Protein AF-A0A4Y4K0Q6-F1 (afdb_monomer_lite)

pLDDT: mean 86.36, std 16.07, range [30.61, 98.75]

Sequence (323 aa):
MGAGSGGLFIADTTQQAVTRFKDYYEARVRQTHKPHLEGRPGYNTPFHTIEDAVADGPHLIGSPQQITDKILGFHAAYRHDLQSITVDTSGLSLPEQIDQLRRFAEEIAPVVRREAPCGRRPNPSRRPNPPATERSPPMATVLSVSGSPSATSRTAKLLRHLDHRLAAQGHDVIPLDVRTLPADALLGADFRHPAIGDAAALFERADGVVIGTPIYKAAYSGLLKSLLDLLPQYALTGKTVLPLATGGSTAHVLAIDYALRPVLNSMGAAHIVPGWFTLDRDINVGDDGTLTVAPGSAEALAQVTDQFSVALGGRATVLAATA

Radius of gyration: 23.21 Å; chains: 1; bounding box: 60×65×56 Å

Secondary structure (DSSP, 8-state):
-EEE-S-EEE-SSHHHHHHHHHHHHHHHHHHH--GGGTT-TTTS-S--SHHHHHHTSS-EEE-HHHHHHHHHHHHHHH--SEEE-----SSS-HHHHHHHHHHIIIIIHHHHHHHS--SSPPPTT-PPPPP----PPPP-EEEEEE----TT-HHHHHHHHHHHHHHHTT-EEEEEEGGGS-HHHHHTT-TT-HHHHHHHHHHHH-SEEEEEEE-BTTBS-HHHHHHHHHS-TTTTBT-EEEEEEEES-GGGTTHIIIIIHHHHHHTTBSEEPPPEEEEGGGEEE-TTS-EEE-HHHHHHHHHHHHHHHHHHHTTTT------

Structure (mmCIF, N/CA/C/O backbone):
data_AF-A0A4Y4K0Q6-F1
#
_entry.id   AF-A0A4Y4K0Q6-F1
#
loop_
_atom_site.group_PDB
_atom_site.id
_atom_site.type_symbol
_atom_site.label_atom_id
_atom_site.label_alt_id
_atom_site.label_comp_id
_atom_site.label_asym_id
_atom_site.label_entity_id
_atom_site.label_seq_id
_atom_site.pdbx_PDB_ins_code
_atom_site.Cartn_x
_atom_site.Cartn_y
_atom_site.Cartn_z
_atom_site.occupancy
_atom_site.B_iso_or_equiv
_atom_site.auth_seq_id
_atom_site.auth_comp_id
_atom_site.auth_asym_id
_atom_site.auth_atom_id
_atom_site.pdbx_PDB_model_num
ATOM 1 N N . MET A 1 1 ? -19.694 -6.325 -0.827 1.00 56.50 1 MET A N 1
ATOM 2 C CA . MET A 1 1 ? -19.744 -4.853 -0.632 1.00 56.50 1 MET A CA 1
ATOM 3 C C . MET A 1 1 ? -19.353 -4.535 0.802 1.00 56.50 1 MET A C 1
ATOM 5 O O . MET A 1 1 ? -19.648 -5.354 1.667 1.00 56.50 1 MET A O 1
ATOM 9 N N . GLY A 1 2 ? -18.652 -3.424 1.045 1.00 72.06 2 GLY A N 1
ATOM 10 C CA . GLY A 1 2 ? -18.251 -2.994 2.389 1.00 72.06 2 GLY A CA 1
ATOM 11 C C . GLY A 1 2 ? -18.965 -1.710 2.809 1.00 72.06 2 GLY A C 1
ATOM 12 O O . GLY A 1 2 ? -19.235 -0.870 1.955 1.00 72.06 2 GLY A O 1
ATOM 13 N N . ALA A 1 3 ? -19.259 -1.568 4.097 1.00 79.94 3 ALA A N 1
ATOM 14 C CA . ALA A 1 3 ? -19.794 -0.359 4.717 1.00 79.94 3 ALA A CA 1
ATOM 15 C C . ALA A 1 3 ? -18.825 0.137 5.801 1.00 79.94 3 ALA A C 1
ATOM 17 O O . ALA A 1 3 ? -18.080 -0.654 6.377 1.00 79.94 3 ALA A O 1
ATOM 18 N N . GLY A 1 4 ? -18.800 1.445 6.057 1.00 78.56 4 GLY A N 1
ATOM 19 C CA . GLY A 1 4 ? -17.943 2.043 7.082 1.00 78.56 4 GLY A CA 1
ATOM 20 C C . GLY A 1 4 ? -18.739 2.837 8.103 1.00 78.56 4 GLY A C 1
ATOM 21 O O . GLY A 1 4 ? -19.819 3.334 7.788 1.00 78.56 4 GLY A O 1
ATOM 22 N N . SER A 1 5 ? -18.227 2.928 9.332 1.00 84.44 5 SER A N 1
ATOM 23 C CA . SER A 1 5 ? -18.814 3.782 10.364 1.00 84.44 5 SER A CA 1
ATOM 24 C C . SER A 1 5 ? -18.231 5.196 10.322 1.00 84.44 5 SER A C 1
ATOM 26 O O . SER A 1 5 ? -17.061 5.396 10.005 1.00 84.44 5 SER A O 1
ATOM 28 N N . GLY A 1 6 ? -19.047 6.192 10.673 1.00 79.88 6 GLY A N 1
ATOM 29 C CA . GLY A 1 6 ? -18.610 7.592 10.800 1.00 79.88 6 GLY A CA 1
ATOM 30 C C . GLY A 1 6 ? -17.825 7.901 12.086 1.00 79.88 6 GLY A C 1
ATOM 31 O O . GLY A 1 6 ? -17.317 9.017 12.240 1.00 79.88 6 GLY A O 1
ATOM 32 N N . GLY A 1 7 ? -17.761 6.923 12.995 1.00 88.94 7 GLY A N 1
ATOM 33 C CA . GLY A 1 7 ? -17.231 7.015 14.355 1.00 88.94 7 GLY A CA 1
ATOM 34 C C . GLY A 1 7 ? -17.813 5.915 15.253 1.00 88.94 7 GLY A C 1
ATOM 35 O O . GLY A 1 7 ? -18.783 5.253 14.859 1.00 88.94 7 GLY A O 1
ATOM 36 N N . LEU A 1 8 ? -17.232 5.723 16.439 1.00 92.94 8 LEU A N 1
ATOM 37 C CA . LEU A 1 8 ? -17.669 4.746 17.443 1.00 92.94 8 LEU A CA 1
ATOM 38 C C . LEU A 1 8 ? -17.601 5.375 18.835 1.00 92.94 8 LEU A C 1
ATOM 40 O O . LEU A 1 8 ? -16.531 5.809 19.264 1.00 92.94 8 LEU A O 1
ATOM 44 N N . PHE A 1 9 ? -18.732 5.354 19.539 1.00 93.62 9 PHE A N 1
ATOM 45 C CA . PHE A 1 9 ? -18.820 5.745 20.940 1.00 93.62 9 PHE A CA 1
ATOM 46 C C . PHE A 1 9 ? -19.883 4.922 21.686 1.00 93.62 9 PHE A C 1
ATOM 48 O O . PHE A 1 9 ? -21.087 5.076 21.486 1.00 93.62 9 PHE A O 1
ATOM 55 N N . ILE A 1 10 ? -19.422 4.052 22.573 1.00 95.00 10 ILE A N 1
ATOM 56 C CA . ILE A 1 10 ? -20.188 3.093 23.358 1.00 95.00 10 ILE A CA 1
ATOM 57 C C . ILE A 1 10 ? -20.240 3.586 24.803 1.00 95.00 10 ILE A C 1
ATOM 59 O O . ILE A 1 10 ? -19.206 3.820 25.437 1.00 95.00 10 ILE A O 1
ATOM 63 N N . ALA A 1 11 ? -21.457 3.696 25.325 1.00 94.50 11 ALA A N 1
ATOM 64 C CA . ALA A 1 11 ? -21.735 3.866 26.747 1.00 94.50 11 ALA A CA 1
ATOM 65 C C . ALA A 1 11 ? -22.762 2.819 27.194 1.00 94.50 11 ALA A C 1
ATOM 67 O O . ALA A 1 11 ? -23.339 2.120 26.368 1.00 94.50 11 ALA A O 1
ATOM 68 N N . ASP A 1 12 ? -23.028 2.714 28.494 1.00 93.50 12 ASP A N 1
ATOM 69 C CA . ASP A 1 12 ? -23.945 1.683 29.009 1.00 93.50 12 ASP A CA 1
ATOM 70 C C . ASP A 1 12 ? -25.392 1.937 28.568 1.00 93.50 12 ASP A C 1
ATOM 72 O O . ASP A 1 12 ? -26.181 1.012 28.387 1.00 93.50 12 ASP A O 1
ATOM 76 N N . THR A 1 13 ? -25.729 3.203 28.317 1.00 95.75 13 THR A N 1
ATOM 77 C CA . THR A 1 13 ? -27.014 3.615 27.749 1.00 95.75 13 THR A CA 1
ATOM 78 C C . THR A 1 13 ? -26.815 4.597 26.598 1.00 95.75 13 THR A C 1
ATOM 80 O O . THR A 1 13 ? -25.876 5.397 26.597 1.00 95.75 13 THR A O 1
ATOM 83 N N . THR A 1 14 ? -27.745 4.603 25.639 1.00 93.25 14 THR A N 1
ATOM 84 C CA . THR A 1 14 ? -27.732 5.570 24.529 1.00 93.25 14 THR A CA 1
ATOM 85 C C . THR A 1 14 ? -27.784 7.010 25.040 1.00 93.25 14 THR A C 1
ATOM 87 O O . THR A 1 14 ? -27.065 7.862 24.528 1.00 93.25 14 THR A O 1
ATOM 90 N N . GLN A 1 15 ? -28.545 7.277 26.106 1.00 94.25 15 GLN A N 1
ATOM 91 C CA . GLN A 1 15 ? -28.626 8.614 26.695 1.00 94.25 15 GLN A CA 1
ATOM 92 C C . GLN A 1 15 ? -27.274 9.093 27.240 1.00 94.25 15 GLN A C 1
ATOM 94 O O . GLN A 1 15 ? -26.901 10.244 27.036 1.00 94.25 15 GLN A O 1
ATOM 99 N N . GLN A 1 16 ? -26.517 8.220 27.910 1.00 92.00 16 GLN A N 1
ATOM 100 C CA . GLN A 1 16 ? -25.169 8.557 28.377 1.00 92.00 16 GLN A CA 1
ATOM 101 C C . GLN A 1 16 ? -24.206 8.794 27.210 1.00 92.00 16 GLN A C 1
ATOM 103 O O . GLN A 1 16 ? -23.403 9.725 27.274 1.00 92.00 16 GLN A O 1
ATOM 108 N N . ALA A 1 17 ? -24.299 7.984 26.149 1.00 91.69 17 ALA A N 1
ATOM 109 C CA . ALA A 1 17 ? -23.485 8.155 24.948 1.00 91.69 17 ALA A CA 1
ATOM 110 C C . ALA A 1 17 ? -23.739 9.521 24.297 1.00 91.69 17 ALA A C 1
ATOM 112 O O . ALA A 1 17 ? -22.793 10.261 24.034 1.00 91.69 17 ALA A O 1
ATOM 113 N N . VAL A 1 18 ? -25.014 9.882 24.123 1.00 92.94 18 VAL A N 1
ATOM 114 C CA . VAL A 1 18 ? -25.428 11.186 23.594 1.00 92.94 18 VAL A CA 1
ATOM 115 C C . VAL A 1 18 ? -24.896 12.308 24.476 1.00 92.94 18 VAL A C 1
ATOM 117 O O . VAL A 1 18 ? -24.143 13.142 23.992 1.00 92.94 18 VAL A O 1
ATOM 120 N N . THR A 1 19 ? -25.191 12.300 25.778 1.00 93.06 19 THR A N 1
ATOM 121 C CA . THR A 1 19 ? -24.762 13.370 26.695 1.00 93.06 19 THR A CA 1
ATOM 122 C C . THR A 1 19 ? -23.249 13.587 26.679 1.00 93.06 19 THR A C 1
ATOM 124 O O . THR A 1 19 ? -22.794 14.726 26.681 1.00 93.06 19 THR A O 1
ATOM 127 N N . ARG A 1 20 ? -22.455 12.512 26.646 1.00 88.81 20 ARG A N 1
ATOM 128 C CA . ARG A 1 20 ? -20.991 12.612 26.700 1.00 88.81 20 ARG A CA 1
ATOM 129 C C . ARG A 1 20 ? -20.363 13.021 25.370 1.00 88.81 20 ARG A C 1
ATOM 131 O O . ARG A 1 20 ? -19.310 13.651 25.373 1.00 88.81 20 ARG A O 1
ATOM 138 N N . PHE A 1 21 ? -20.976 12.650 24.249 1.00 89.25 21 PHE A N 1
ATOM 139 C CA . PHE A 1 21 ? -20.386 12.839 22.925 1.00 89.25 21 PHE A CA 1
ATOM 140 C C . PHE A 1 21 ? -20.990 14.010 22.136 1.00 89.25 21 PHE A C 1
ATOM 142 O O . PHE A 1 21 ? -20.409 14.428 21.134 1.00 89.25 21 PHE A O 1
ATOM 149 N N . LYS A 1 22 ? -22.121 14.570 22.593 1.00 91.69 22 LYS A N 1
ATOM 150 C CA . LYS A 1 22 ? -22.881 15.636 21.919 1.00 91.69 22 LYS A CA 1
ATOM 151 C C . LYS A 1 22 ? -22.031 16.843 21.560 1.00 91.69 22 LYS A C 1
ATOM 153 O O . LYS A 1 22 ? -21.905 17.171 20.382 1.00 91.69 22 LYS A O 1
ATOM 158 N N . ASP A 1 23 ? -21.414 17.461 22.562 1.00 88.69 23 ASP A N 1
ATOM 159 C CA . ASP A 1 23 ? -20.669 18.706 22.369 1.00 88.69 23 ASP A CA 1
ATOM 160 C C . ASP A 1 23 ? -19.522 18.524 21.378 1.00 88.69 23 ASP A C 1
ATOM 162 O O . ASP A 1 23 ? -19.301 19.367 20.507 1.00 88.69 23 ASP A O 1
ATOM 166 N N . TYR A 1 24 ? -18.827 17.389 21.470 1.00 87.94 24 TYR A N 1
ATOM 167 C CA . TYR A 1 24 ? -17.755 17.043 20.551 1.00 87.94 24 TYR A CA 1
ATOM 168 C C . TYR A 1 24 ? -18.276 16.817 19.125 1.00 87.94 24 TYR A C 1
ATOM 170 O O . TYR A 1 24 ? -17.745 17.409 18.181 1.00 87.94 24 TYR A O 1
ATOM 178 N N . TYR A 1 25 ? -19.321 15.999 18.958 1.00 89.06 25 TYR A N 1
ATOM 179 C CA . TYR A 1 25 ? -19.900 15.702 17.650 1.00 89.06 25 TYR A CA 1
ATOM 180 C C . TYR A 1 25 ? -20.347 16.984 16.947 1.00 89.06 25 TYR A C 1
ATOM 182 O O . TYR A 1 25 ? -19.915 17.272 15.830 1.00 89.06 25 TYR A O 1
ATOM 190 N N . GLU A 1 26 ? -21.155 17.799 17.621 1.00 91.81 26 GLU A N 1
ATOM 191 C CA . GLU A 1 26 ? -21.721 19.004 17.025 1.00 91.81 26 GLU A CA 1
ATOM 192 C C . GLU A 1 26 ? -20.664 20.089 16.795 1.00 91.81 26 GLU A C 1
ATOM 194 O O . GLU A 1 26 ? -20.725 20.808 15.795 1.00 91.81 26 GLU A O 1
ATOM 199 N N . ALA A 1 27 ? -19.651 20.200 17.664 1.00 87.81 27 ALA A N 1
ATOM 200 C CA . ALA A 1 27 ? -18.512 21.079 17.411 1.00 87.81 27 ALA A CA 1
ATOM 201 C C . ALA A 1 27 ? -17.744 20.652 16.154 1.00 87.81 27 ALA A C 1
ATOM 203 O O . ALA A 1 27 ? -17.413 21.501 15.323 1.00 87.81 27 ALA A O 1
ATOM 204 N N . ARG A 1 28 ? -17.522 19.345 15.965 1.00 85.62 28 ARG A N 1
ATOM 205 C CA . ARG A 1 28 ? -16.873 18.805 14.764 1.00 85.62 28 ARG A CA 1
ATOM 206 C C . ARG A 1 28 ? -17.696 19.069 13.507 1.00 85.62 28 ARG A C 1
ATOM 208 O O . ARG A 1 28 ? -17.138 19.455 12.477 1.00 85.62 28 ARG A O 1
ATOM 215 N N . VAL A 1 29 ? -19.016 18.893 13.579 1.00 87.19 29 VAL A N 1
ATOM 216 C CA . VAL A 1 29 ? -19.924 19.201 12.466 1.00 87.19 29 VAL A CA 1
ATOM 217 C C . VAL A 1 29 ? -19.840 20.684 12.115 1.00 87.19 29 VAL A C 1
ATOM 219 O O . VAL A 1 29 ? -19.605 21.014 10.955 1.00 87.19 29 VAL A O 1
ATOM 222 N N . ARG A 1 30 ? -19.918 21.586 13.103 1.00 90.12 30 ARG A N 1
ATOM 223 C CA . ARG A 1 30 ? -19.784 23.036 12.875 1.00 90.12 30 ARG A CA 1
ATOM 224 C C . ARG A 1 30 ? -18.432 23.413 12.269 1.00 90.12 30 ARG A C 1
ATOM 226 O O . ARG A 1 30 ? -18.389 24.241 11.367 1.00 90.12 30 ARG A O 1
ATOM 233 N N . GLN A 1 31 ? -17.341 22.805 12.733 1.00 85.69 31 GLN A N 1
ATOM 234 C CA . GLN A 1 31 ? -15.990 23.106 12.251 1.00 85.69 31 GLN A CA 1
ATOM 235 C C . GLN A 1 31 ? -15.751 22.630 10.809 1.00 85.69 31 GLN A C 1
ATOM 237 O O . GLN A 1 31 ? -14.992 23.251 10.067 1.00 85.69 31 GLN A O 1
ATOM 242 N N . THR A 1 32 ? -16.372 21.517 10.416 1.00 82.25 32 THR A N 1
ATOM 243 C CA . THR A 1 32 ? -16.217 20.930 9.072 1.00 82.25 32 THR A CA 1
ATOM 244 C C . THR A 1 32 ? -17.255 21.437 8.069 1.00 82.25 32 THR A C 1
ATOM 246 O O . THR A 1 32 ? -17.057 21.267 6.864 1.00 82.25 32 THR A O 1
ATOM 249 N N . HIS A 1 33 ? -18.317 22.099 8.541 1.00 85.62 33 HIS A N 1
ATOM 250 C CA . HIS A 1 33 ? -19.379 22.661 7.714 1.00 85.62 33 HIS A CA 1
ATOM 251 C C . HIS A 1 33 ? -18.862 23.757 6.774 1.00 85.62 33 HIS A C 1
ATOM 253 O O . HIS A 1 33 ? -18.217 24.720 7.192 1.00 85.62 33 HIS A O 1
ATOM 259 N N . LYS A 1 34 ? -19.197 23.637 5.486 1.00 84.06 34 LYS A N 1
ATOM 260 C CA . LYS A 1 34 ? -18.853 24.603 4.437 1.00 84.06 34 LYS A CA 1
ATOM 261 C C . LYS A 1 34 ? -20.125 25.300 3.935 1.00 84.06 34 LYS A C 1
ATOM 263 O O . LYS A 1 34 ? -20.804 24.730 3.080 1.00 84.06 34 LYS A O 1
ATOM 268 N N . PRO A 1 35 ? -20.432 26.534 4.392 1.00 88.12 35 PRO A N 1
ATOM 269 C CA . PRO A 1 35 ? -21.681 27.227 4.042 1.00 88.12 35 PRO A CA 1
ATOM 270 C C . PRO A 1 35 ? -21.882 27.421 2.533 1.00 88.12 35 PRO A C 1
ATOM 272 O O . PRO A 1 35 ? -22.971 27.250 2.008 1.00 88.12 35 PRO A O 1
ATOM 275 N N . HIS A 1 36 ? -20.806 27.693 1.792 1.00 85.44 36 HIS A N 1
ATOM 276 C CA . HIS A 1 36 ? -20.856 27.894 0.338 1.00 85.44 36 HIS A CA 1
ATOM 277 C C . HIS A 1 36 ? -21.125 26.608 -0.475 1.00 85.44 36 HIS A C 1
ATOM 279 O O . HIS A 1 36 ? -21.249 26.678 -1.698 1.00 85.44 36 HIS A O 1
ATOM 285 N N . LEU A 1 37 ? -21.178 25.438 0.172 1.00 76.25 37 LEU A N 1
ATOM 286 C CA . LEU A 1 37 ? -21.465 24.136 -0.450 1.00 76.25 37 LEU A CA 1
ATOM 287 C C . LEU A 1 37 ? -22.756 23.505 0.089 1.00 76.25 37 LEU A C 1
ATOM 289 O O . LEU A 1 37 ? -23.012 22.328 -0.162 1.00 76.25 37 LEU A O 1
ATOM 293 N N . GLU A 1 38 ? -23.563 24.270 0.821 1.00 81.12 38 GLU A N 1
ATOM 294 C CA . GLU A 1 38 ? -24.847 23.813 1.341 1.00 81.12 38 GLU A CA 1
ATOM 295 C C . GLU A 1 38 ? -25.770 23.326 0.206 1.00 81.12 38 GLU A C 1
ATOM 297 O O . GLU A 1 38 ? -25.792 23.883 -0.894 1.00 81.12 38 GLU A O 1
ATOM 302 N N . GLY A 1 39 ? -26.467 22.210 0.440 1.00 73.38 39 GLY A N 1
ATOM 303 C CA . GLY A 1 39 ? -27.313 21.545 -0.558 1.00 73.38 39 GLY A CA 1
ATOM 304 C C . GLY A 1 39 ? -26.575 20.720 -1.624 1.00 73.38 39 GLY A C 1
ATOM 305 O O . GLY A 1 39 ? -27.231 20.030 -2.403 1.00 73.38 39 GLY A O 1
ATOM 306 N N . ARG A 1 40 ? -25.231 20.730 -1.675 1.00 63.50 40 ARG A N 1
ATOM 307 C CA . ARG A 1 40 ? -24.459 19.878 -2.602 1.00 63.50 40 ARG A CA 1
ATOM 308 C C . ARG A 1 40 ? -24.145 18.512 -1.969 1.00 63.50 40 ARG A C 1
ATOM 310 O O . ARG A 1 40 ? -23.493 18.478 -0.921 1.00 63.50 40 ARG A O 1
ATOM 317 N N . PRO A 1 41 ? -24.529 17.383 -2.601 1.00 62.69 41 PRO A N 1
ATOM 318 C CA . PRO A 1 41 ? -24.242 16.048 -2.077 1.00 62.69 41 PRO A CA 1
ATOM 319 C C . PRO A 1 41 ? -22.746 15.819 -1.817 1.00 62.69 41 PRO A C 1
ATOM 321 O O . PRO A 1 41 ? -21.905 16.181 -2.638 1.00 62.69 41 PRO A O 1
ATOM 324 N N . GLY A 1 42 ? -22.421 15.196 -0.681 1.00 66.19 42 GLY A N 1
ATOM 325 C CA . GLY A 1 42 ? -21.065 14.742 -0.346 1.00 66.19 42 GLY A CA 1
ATOM 326 C C . GLY A 1 42 ? -20.138 15.769 0.318 1.00 66.19 42 GLY A C 1
ATOM 327 O O . GLY A 1 42 ? -19.021 15.403 0.674 1.00 66.19 42 GLY A O 1
ATOM 328 N N . TYR A 1 43 ? -20.565 17.023 0.511 1.00 63.50 43 TYR A N 1
ATOM 329 C CA . TYR A 1 43 ? -19.711 18.068 1.103 1.00 63.50 43 TYR A CA 1
ATOM 330 C C . TYR A 1 43 ? -19.997 18.364 2.575 1.00 63.50 43 TYR A C 1
ATOM 332 O O . TYR A 1 43 ? -19.055 18.521 3.348 1.00 63.50 43 TYR A O 1
ATOM 340 N N . ASN A 1 44 ? -21.272 18.427 2.958 1.00 78.81 44 ASN A N 1
ATOM 341 C CA . ASN A 1 44 ? -21.704 18.604 4.342 1.00 78.81 44 ASN A CA 1
ATOM 342 C C . ASN A 1 44 ? -22.482 17.357 4.777 1.00 78.81 44 ASN A C 1
ATOM 344 O O . ASN A 1 44 ? -23.254 16.800 3.995 1.00 78.81 44 ASN A O 1
ATOM 348 N N . THR A 1 45 ? -22.265 16.909 6.015 1.00 82.00 45 THR A N 1
ATOM 349 C CA . THR A 1 45 ? -23.079 15.837 6.605 1.00 82.00 45 THR A CA 1
ATOM 350 C C . THR A 1 45 ? -24.531 16.309 6.740 1.00 82.00 45 THR A C 1
ATOM 352 O O . THR A 1 45 ? -24.734 17.435 7.194 1.00 82.00 45 THR A O 1
ATOM 355 N N . PRO A 1 46 ? -25.532 15.489 6.369 1.00 83.25 46 PRO A N 1
ATOM 356 C CA . PRO A 1 46 ? -26.939 15.808 6.618 1.00 83.25 46 PRO A CA 1
ATOM 357 C C . PRO A 1 46 ? -27.337 15.589 8.088 1.00 83.25 46 PRO A C 1
ATOM 359 O O . PRO A 1 46 ? -28.397 16.029 8.514 1.00 83.25 46 PRO A O 1
ATOM 362 N N . PHE A 1 47 ? -26.491 14.910 8.869 1.00 89.88 47 PHE A N 1
ATOM 363 C CA . PHE A 1 47 ? -26.698 14.660 10.294 1.00 89.88 47 PHE A CA 1
ATOM 364 C C . PHE A 1 47 ? -26.056 15.802 11.081 1.00 89.88 47 PHE A C 1
ATOM 366 O O . PHE A 1 47 ? -24.850 15.789 11.338 1.00 89.88 47 PHE A O 1
ATOM 373 N N . HIS A 1 48 ? -26.838 16.845 11.353 1.00 87.38 48 HIS A N 1
ATOM 374 C CA . HIS A 1 48 ? -26.335 18.071 11.975 1.00 87.38 48 HIS A CA 1
ATOM 375 C C . HIS A 1 48 ? -26.251 17.965 13.496 1.00 87.38 48 HIS A C 1
ATOM 377 O O . HIS A 1 48 ? -25.366 18.570 14.105 1.00 87.38 48 HIS A O 1
ATOM 383 N N . THR A 1 49 ? -27.151 17.183 14.089 1.00 92.50 49 THR A N 1
ATOM 384 C CA . THR A 1 49 ? -27.196 16.917 15.526 1.00 92.50 49 THR A CA 1
ATOM 385 C C . THR A 1 49 ? -26.718 15.504 15.830 1.00 92.50 49 THR A C 1
ATOM 387 O O . THR A 1 49 ? -26.720 14.619 14.966 1.00 92.50 49 THR A O 1
ATOM 390 N N . ILE A 1 50 ? -26.290 15.277 17.073 1.00 92.00 50 ILE A N 1
ATOM 391 C CA . ILE A 1 50 ? -25.939 13.925 17.513 1.00 92.00 50 ILE A CA 1
ATOM 392 C C . ILE A 1 50 ? -27.166 13.008 17.505 1.00 92.00 50 ILE A C 1
ATOM 394 O O . ILE A 1 50 ? -27.032 11.824 17.212 1.00 92.00 50 ILE A O 1
ATOM 398 N N . GLU A 1 51 ? -28.355 13.541 17.779 1.00 92.31 51 GLU A N 1
ATOM 399 C CA . GLU A 1 51 ? -29.603 12.788 17.755 1.00 92.31 51 GLU A CA 1
ATOM 400 C C . GLU A 1 51 ? -29.899 12.243 16.348 1.00 92.31 51 GLU A C 1
ATOM 402 O O . GLU A 1 51 ? -30.145 11.043 16.207 1.00 92.31 51 GLU A O 1
ATOM 407 N N . ASP A 1 52 ? -29.747 13.067 15.305 1.00 90.44 52 ASP A N 1
ATOM 408 C CA . ASP A 1 52 ? -29.890 12.627 13.906 1.00 90.44 52 ASP A CA 1
ATOM 409 C C . ASP A 1 52 ? -28.840 11.566 13.549 1.00 90.44 52 ASP A C 1
ATOM 411 O O . ASP A 1 52 ? -29.113 10.571 12.873 1.00 90.44 52 ASP A O 1
ATOM 415 N N . ALA A 1 53 ? -27.608 11.763 14.024 1.00 89.75 53 ALA A N 1
ATOM 416 C CA . ALA A 1 53 ? -26.506 10.849 13.763 1.00 89.75 53 ALA A CA 1
ATOM 417 C C . ALA A 1 53 ? -26.718 9.479 14.420 1.00 89.75 53 ALA A C 1
ATOM 419 O O . ALA A 1 53 ? -26.369 8.452 13.833 1.00 89.75 53 ALA A O 1
ATOM 420 N N . VAL A 1 54 ? -27.285 9.462 15.628 1.00 92.25 54 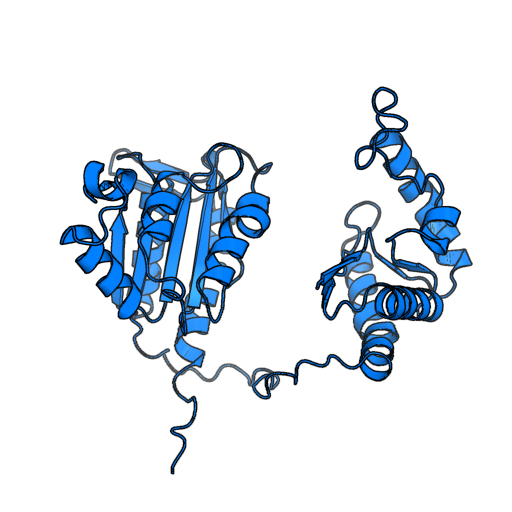VAL A N 1
ATOM 421 C CA . VAL A 1 54 ? -27.628 8.252 16.383 1.00 92.25 54 VAL A CA 1
ATOM 422 C C . VAL A 1 54 ? -28.792 7.519 15.727 1.00 92.25 54 VAL A C 1
ATOM 424 O O . VAL A 1 54 ? -28.695 6.299 15.576 1.00 92.25 54 VAL A O 1
ATOM 427 N N . ALA A 1 55 ? -29.829 8.234 15.289 1.00 88.12 55 ALA A N 1
ATOM 428 C CA . ALA A 1 55 ? -31.000 7.644 14.647 1.00 88.12 55 ALA A CA 1
ATOM 429 C C . ALA A 1 55 ? -30.667 7.074 13.259 1.00 88.12 55 ALA A C 1
ATOM 431 O O . ALA A 1 55 ? -30.734 5.864 13.055 1.00 88.12 55 ALA A O 1
ATOM 432 N N . ASP A 1 56 ? -30.205 7.929 12.346 1.00 84.62 56 ASP A N 1
ATOM 433 C CA . ASP A 1 56 ? -30.162 7.619 10.910 1.00 84.62 56 ASP A CA 1
ATOM 434 C C . ASP A 1 56 ? -28.754 7.736 10.305 1.00 84.62 56 ASP A C 1
ATOM 436 O O . ASP A 1 56 ? -28.497 7.294 9.182 1.00 84.62 56 ASP A O 1
ATOM 440 N N . GLY A 1 57 ? -27.809 8.313 11.053 1.00 87.75 57 GLY A N 1
ATOM 441 C CA . GLY A 1 57 ? -26.440 8.534 10.590 1.00 87.75 57 GLY A CA 1
ATOM 442 C C . GLY A 1 57 ? -25.554 7.287 10.550 1.00 87.75 57 GLY A C 1
ATOM 443 O O . GLY A 1 57 ? -25.847 6.276 11.180 1.00 87.75 57 GLY A O 1
ATOM 444 N N . PRO A 1 58 ? -24.396 7.344 9.873 1.00 87.88 58 PRO A N 1
ATOM 445 C CA . PRO A 1 58 ? -23.434 6.238 9.831 1.00 87.88 58 PRO A CA 1
ATOM 446 C C . PRO A 1 58 ? -22.613 6.086 11.127 1.00 87.88 58 PRO A C 1
ATOM 448 O O . PRO A 1 58 ? -21.760 5.201 11.229 1.00 87.88 58 PRO A O 1
ATOM 451 N N . HIS A 1 59 ? -22.803 6.966 12.111 1.00 91.19 59 HIS A N 1
ATOM 452 C CA . HIS A 1 59 ? -22.109 6.919 13.396 1.00 91.19 59 HIS A CA 1
ATOM 453 C C . HIS A 1 59 ? -22.676 5.832 14.307 1.00 91.19 59 HIS A C 1
ATOM 455 O O . HIS A 1 59 ? -23.893 5.703 14.467 1.00 91.19 59 HIS A O 1
ATOM 461 N N . LEU A 1 60 ? -21.781 5.079 14.944 1.00 94.50 60 LEU A N 1
ATOM 462 C CA . LEU A 1 60 ? -22.126 4.044 15.915 1.00 94.50 60 LEU A CA 1
ATOM 463 C C . LEU A 1 60 ? -21.997 4.622 17.326 1.00 94.50 60 LEU A C 1
ATOM 465 O O . LEU A 1 60 ? -21.002 4.407 18.012 1.00 94.50 60 LEU A O 1
ATOM 469 N N . ILE A 1 61 ? -22.990 5.414 17.724 1.00 94.12 61 ILE A N 1
ATOM 470 C CA . ILE A 1 61 ? -23.040 6.074 19.031 1.00 94.12 61 ILE A CA 1
ATOM 471 C C . ILE A 1 61 ? -24.248 5.529 19.791 1.00 94.12 61 ILE A C 1
ATOM 473 O O . ILE A 1 61 ? -25.369 5.614 19.292 1.00 94.12 61 ILE A O 1
ATOM 477 N N . GLY A 1 62 ? -24.047 4.967 20.982 1.00 95.31 62 GLY A N 1
ATOM 478 C CA . GLY A 1 62 ? -25.159 4.454 21.782 1.00 95.31 62 GLY A CA 1
ATOM 479 C C . GLY A 1 62 ? -24.786 3.361 22.776 1.00 95.31 62 GLY A C 1
ATOM 480 O O . GLY A 1 62 ? -23.617 3.174 23.114 1.00 95.31 62 GLY A O 1
ATOM 481 N N . SER A 1 63 ? -25.805 2.634 23.239 1.00 97.12 63 SER A N 1
ATOM 482 C CA . SER A 1 63 ? -25.607 1.378 23.965 1.00 97.12 63 SER A CA 1
ATOM 483 C C . SER A 1 63 ? -25.140 0.251 23.030 1.00 97.12 63 SER A C 1
ATOM 485 O O . SER A 1 63 ? -25.356 0.332 21.814 1.00 97.12 63 SER A O 1
ATOM 487 N N . PRO A 1 64 ? -24.561 -0.839 23.568 1.00 97.19 64 PRO A N 1
ATOM 488 C CA . PRO A 1 64 ? -24.223 -2.020 22.776 1.00 97.19 64 PRO A CA 1
ATOM 489 C C . PRO A 1 64 ? -25.401 -2.555 21.952 1.00 97.19 64 PRO A C 1
ATOM 491 O O . PRO A 1 64 ? -25.235 -2.868 20.773 1.00 97.19 64 PRO A O 1
ATOM 494 N N . GLN A 1 65 ? -26.603 -2.593 22.539 1.00 95.69 65 GLN A N 1
ATOM 495 C CA . GLN A 1 65 ? -27.810 -3.039 21.840 1.00 95.69 65 GLN A CA 1
ATOM 496 C C . GLN A 1 65 ? -28.175 -2.094 20.689 1.00 95.69 65 GLN A C 1
ATOM 498 O O . GLN A 1 65 ? -28.334 -2.549 19.562 1.00 95.69 65 GLN A O 1
ATOM 503 N N . GLN A 1 66 ? -28.206 -0.778 20.938 1.00 95.69 66 GLN A N 1
ATOM 504 C CA . GLN A 1 66 ? -28.524 0.219 19.909 1.00 95.69 66 GLN A CA 1
ATOM 505 C C . GLN A 1 66 ? -27.573 0.122 18.709 1.00 95.69 66 GLN A C 1
ATOM 507 O O . GLN A 1 66 ? -27.994 0.196 17.556 1.00 95.69 66 GLN A O 1
ATOM 512 N N . ILE A 1 67 ? -26.274 -0.036 18.975 1.00 96.56 67 ILE A N 1
ATOM 513 C CA . ILE A 1 67 ? -25.260 -0.148 17.923 1.00 96.56 67 ILE A CA 1
ATOM 514 C C . ILE A 1 67 ? -25.416 -1.466 17.156 1.00 96.56 67 ILE A C 1
ATOM 516 O O . ILE A 1 67 ? -25.293 -1.474 15.932 1.00 96.56 67 ILE A O 1
ATOM 520 N N . THR A 1 68 ? -25.712 -2.563 17.854 1.00 96.31 68 THR A N 1
ATOM 521 C CA . THR A 1 68 ? -25.978 -3.871 17.239 1.00 96.31 68 THR A CA 1
ATOM 522 C C . THR A 1 68 ? -27.154 -3.789 16.271 1.00 96.31 68 THR A C 1
ATOM 524 O O . THR A 1 68 ? -26.997 -4.118 15.094 1.00 96.31 68 THR A O 1
ATOM 527 N N . ASP A 1 69 ? -28.293 -3.275 16.737 1.00 95.38 69 ASP A N 1
ATOM 528 C CA . ASP A 1 69 ? -29.517 -3.141 15.942 1.00 95.38 69 ASP A CA 1
ATOM 529 C C . ASP A 1 69 ? -29.270 -2.287 14.697 1.00 95.38 69 ASP A C 1
ATOM 531 O O . ASP A 1 69 ? -29.699 -2.623 13.593 1.00 95.38 69 ASP A O 1
ATOM 535 N N . LYS A 1 70 ? -28.491 -1.213 14.851 1.00 94.50 70 LYS A N 1
ATOM 536 C CA . LYS A 1 70 ? -28.123 -0.324 13.751 1.00 94.50 70 LYS A CA 1
ATOM 537 C C . LYS A 1 70 ? -27.256 -1.009 12.695 1.00 94.50 70 LYS A C 1
ATOM 539 O O . LYS A 1 70 ? -27.526 -0.879 11.500 1.00 94.50 70 LYS A O 1
ATOM 544 N N . ILE A 1 71 ? -26.236 -1.763 13.111 1.00 94.00 71 ILE A N 1
ATOM 545 C CA . ILE A 1 71 ? -25.378 -2.520 12.184 1.00 94.00 71 ILE A CA 1
ATOM 546 C C . ILE A 1 71 ? -26.211 -3.550 11.414 1.00 94.00 71 ILE A C 1
ATOM 548 O O . ILE A 1 71 ? -26.097 -3.644 10.190 1.00 94.00 71 ILE A O 1
ATOM 552 N N . LEU A 1 72 ? -27.076 -4.291 12.108 1.00 93.38 72 LEU A N 1
ATOM 553 C CA . LEU A 1 72 ? -27.951 -5.284 11.484 1.00 93.38 72 LEU A CA 1
ATOM 554 C C . LEU A 1 72 ? -28.970 -4.636 10.539 1.00 93.38 72 LEU A C 1
ATOM 556 O O . LEU A 1 72 ? -29.200 -5.156 9.447 1.00 93.38 72 LEU A O 1
ATOM 560 N N . GLY A 1 73 ? -29.509 -3.469 10.896 1.00 91.75 73 GLY A N 1
ATOM 561 C CA . GLY A 1 73 ? -30.383 -2.674 10.033 1.00 91.75 73 GLY A CA 1
ATOM 562 C C . GLY A 1 73 ? -29.698 -2.265 8.726 1.00 91.75 73 GLY A C 1
ATOM 563 O O . GLY A 1 73 ? -30.235 -2.492 7.639 1.00 91.75 73 GLY A O 1
ATOM 564 N N . PHE A 1 74 ? -28.466 -1.750 8.798 1.00 90.50 74 PHE A N 1
ATOM 565 C CA . PHE A 1 74 ? -27.686 -1.443 7.596 1.00 90.50 74 PHE A CA 1
ATOM 566 C C . PHE A 1 74 ? -27.321 -2.694 6.794 1.00 90.50 74 PHE A C 1
ATOM 568 O O . PHE A 1 74 ? -27.290 -2.648 5.561 1.00 90.50 74 PHE A O 1
ATOM 575 N N . HIS A 1 75 ? -27.049 -3.820 7.453 1.00 90.06 75 HIS A N 1
ATOM 576 C CA . HIS A 1 75 ? -26.801 -5.079 6.757 1.00 90.06 75 HIS A CA 1
ATOM 577 C C . HIS A 1 75 ? -28.045 -5.540 5.989 1.00 90.06 75 HIS A C 1
ATOM 579 O O . HIS A 1 75 ? -27.940 -5.897 4.815 1.00 90.06 75 HIS A O 1
ATOM 585 N N . ALA A 1 76 ? -29.226 -5.464 6.603 1.00 90.19 76 ALA A N 1
ATOM 586 C CA . ALA A 1 76 ? -30.487 -5.806 5.958 1.00 90.19 76 ALA A CA 1
ATOM 587 C C . ALA A 1 76 ? -30.771 -4.912 4.738 1.00 90.19 76 ALA A C 1
ATOM 589 O O . ALA A 1 76 ? -31.152 -5.425 3.685 1.00 90.19 76 ALA A O 1
ATOM 590 N N . ALA A 1 77 ? -30.522 -3.603 4.855 1.00 88.44 77 ALA A N 1
ATOM 591 C CA . ALA A 1 77 ? -30.758 -2.637 3.783 1.00 88.44 77 ALA A CA 1
ATOM 592 C C . ALA A 1 77 ? -29.761 -2.761 2.616 1.00 88.44 77 ALA A C 1
ATOM 594 O O . ALA A 1 77 ? -30.161 -2.747 1.454 1.00 88.44 77 ALA A O 1
ATOM 595 N N . TYR A 1 78 ? -28.462 -2.893 2.908 1.00 86.69 78 TYR A N 1
ATOM 596 C CA . TYR A 1 78 ? -27.398 -2.794 1.898 1.00 86.69 78 TYR A CA 1
ATOM 597 C C . TYR A 1 78 ? -26.749 -4.127 1.519 1.00 86.69 78 TYR A C 1
ATOM 599 O O . TYR A 1 78 ? -25.966 -4.173 0.570 1.00 86.69 78 TYR A O 1
ATOM 607 N N . ARG A 1 79 ? -27.032 -5.208 2.259 1.00 86.88 79 ARG A N 1
ATOM 608 C CA . ARG A 1 79 ? -26.476 -6.557 2.040 1.00 86.88 79 ARG A CA 1
ATOM 609 C C . ARG A 1 79 ? -24.944 -6.562 1.962 1.00 86.88 79 ARG A C 1
ATOM 611 O O . ARG A 1 79 ? -24.346 -7.250 1.138 1.00 86.88 79 ARG A O 1
ATOM 618 N N . HIS A 1 80 ? -24.301 -5.749 2.801 1.00 86.56 80 HIS A N 1
ATOM 619 C CA . HIS A 1 80 ? -22.846 -5.653 2.876 1.00 86.56 80 HIS A CA 1
ATOM 620 C C . HIS A 1 80 ? -22.269 -6.784 3.745 1.00 86.56 80 HIS A C 1
ATOM 622 O O . HIS A 1 80 ? -22.819 -7.103 4.791 1.00 86.56 80 HIS A O 1
ATOM 628 N N . ASP A 1 81 ? -21.140 -7.367 3.342 1.00 82.12 81 ASP A N 1
ATOM 629 C CA . ASP A 1 81 ? -20.500 -8.490 4.058 1.00 82.12 81 ASP A CA 1
ATOM 630 C C . ASP A 1 81 ? -19.341 -8.044 4.959 1.00 82.12 81 ASP A C 1
ATOM 632 O O . ASP A 1 81 ? -18.814 -8.828 5.748 1.00 82.12 81 ASP A O 1
ATOM 636 N N . LEU A 1 82 ? -18.901 -6.793 4.801 1.00 84.19 82 LEU A N 1
ATOM 637 C CA . LEU A 1 82 ? -17.785 -6.205 5.530 1.00 84.19 82 LEU A CA 1
ATOM 638 C C . LEU A 1 82 ? -18.222 -4.872 6.135 1.00 84.19 82 LEU A C 1
ATOM 640 O O . LEU A 1 82 ? -18.705 -4.008 5.410 1.00 84.19 82 LEU A O 1
ATOM 644 N N . GLN A 1 83 ? -17.998 -4.696 7.434 1.00 87.38 83 GLN A N 1
ATOM 645 C CA . GLN A 1 83 ? -18.206 -3.433 8.140 1.00 87.38 83 GLN A CA 1
ATOM 646 C C . GLN A 1 83 ? -16.866 -2.968 8.720 1.00 87.38 83 GLN A C 1
ATOM 648 O O . GLN A 1 83 ? -16.260 -3.686 9.519 1.00 87.38 83 GLN A O 1
ATOM 653 N N . SER A 1 84 ? -16.392 -1.784 8.329 1.00 88.06 84 SER A N 1
ATOM 654 C CA . SER A 1 84 ? -15.268 -1.132 9.000 1.00 88.06 84 SER A CA 1
ATOM 655 C C . SER A 1 84 ? -15.763 -0.351 10.213 1.00 88.06 84 SER A C 1
ATOM 657 O O . SER A 1 84 ? -16.819 0.287 10.173 1.00 88.06 84 SER A O 1
ATOM 659 N N . ILE A 1 85 ? -14.977 -0.403 11.285 1.00 90.94 85 ILE A N 1
ATOM 660 C CA . ILE A 1 85 ? -15.262 0.269 12.550 1.00 90.94 85 ILE A CA 1
ATOM 661 C C . ILE A 1 85 ? -14.141 1.263 12.811 1.00 90.94 85 ILE A C 1
ATOM 663 O O . ILE A 1 85 ? -12.979 0.876 12.933 1.00 90.94 85 ILE A O 1
ATOM 667 N N . THR A 1 86 ? -14.497 2.539 12.876 1.00 86.19 86 THR A N 1
ATOM 668 C CA . THR A 1 86 ? -13.575 3.630 13.185 1.00 86.19 86 THR A CA 1
ATOM 669 C C . THR A 1 86 ? -13.844 4.123 14.596 1.00 86.19 86 THR A C 1
ATOM 671 O O . THR A 1 86 ? -14.961 4.531 14.899 1.00 86.19 86 THR A O 1
ATOM 674 N N . VAL A 1 87 ? -12.820 4.093 15.447 1.00 86.81 87 VAL A N 1
ATOM 675 C CA . VAL A 1 87 ? -12.849 4.721 16.773 1.00 86.81 87 VAL A CA 1
ATOM 676 C C . VAL A 1 87 ? -12.464 6.180 16.614 1.00 86.81 87 VAL A C 1
ATOM 678 O O . VAL A 1 87 ? -11.463 6.484 15.963 1.00 86.81 87 VAL A O 1
ATOM 681 N N . ASP A 1 88 ? -13.247 7.083 17.196 1.00 78.00 88 ASP A N 1
ATOM 682 C CA . ASP A 1 88 ? -12.902 8.499 17.183 1.00 78.00 88 ASP A CA 1
ATOM 683 C C . ASP A 1 88 ? -11.656 8.745 18.045 1.00 78.00 88 ASP A C 1
ATOM 685 O O . ASP A 1 88 ? -11.616 8.448 19.238 1.00 78.00 88 ASP A O 1
ATOM 689 N N . THR A 1 89 ? -10.617 9.302 17.425 1.00 69.75 89 THR A N 1
ATOM 690 C CA . THR A 1 89 ? -9.333 9.590 18.084 1.00 69.75 89 THR A CA 1
ATOM 691 C C . THR A 1 89 ? -9.285 10.973 18.724 1.00 69.75 89 THR A C 1
ATOM 693 O O . THR A 1 89 ? -8.335 11.300 19.431 1.00 69.75 89 THR A O 1
ATOM 696 N N . SER A 1 90 ? -10.275 11.821 18.448 1.00 65.62 90 SER A N 1
ATOM 697 C CA . SER A 1 90 ? -10.366 13.174 18.993 1.00 65.62 90 SER A CA 1
ATOM 698 C C . SER A 1 90 ? -11.486 13.214 20.030 1.00 65.62 90 SER A C 1
ATOM 700 O O . SER A 1 90 ? -12.577 12.714 19.783 1.00 65.62 90 SER A O 1
ATOM 702 N N . GLY A 1 91 ? -11.197 13.764 21.210 1.00 69.19 91 GLY A N 1
ATOM 703 C CA . GLY A 1 91 ? -12.129 13.786 22.346 1.00 69.19 91 GLY A CA 1
ATOM 704 C C . GLY A 1 91 ? -12.057 12.569 23.278 1.00 69.19 91 GLY A C 1
ATOM 705 O O . GLY A 1 91 ? -12.687 12.595 24.330 1.00 69.19 91 GLY A O 1
ATOM 706 N N . LEU A 1 92 ? -11.262 11.547 22.940 1.00 81.94 92 LEU A N 1
ATOM 707 C CA . LEU A 1 92 ? -10.998 10.375 23.781 1.00 81.94 92 LEU A CA 1
ATOM 708 C C . LEU A 1 92 ? -9.498 10.203 24.034 1.00 81.94 92 LEU A C 1
ATOM 710 O O . LEU A 1 92 ? -8.693 10.262 23.102 1.00 81.94 92 LEU A O 1
ATOM 714 N N . SER A 1 93 ? -9.124 9.927 25.279 1.00 86.94 93 SER A N 1
ATOM 715 C CA . SER A 1 93 ? -7.783 9.471 25.647 1.00 86.94 93 SER A CA 1
ATOM 716 C C . SER A 1 93 ? -7.502 8.066 25.096 1.00 86.94 93 SER A C 1
ATOM 718 O O . SER A 1 93 ? -8.421 7.299 24.813 1.00 86.94 93 SER A O 1
ATOM 720 N N . LEU A 1 94 ? -6.225 7.693 24.957 1.00 87.44 94 LEU A N 1
ATOM 721 C CA . LEU A 1 94 ? -5.847 6.361 24.466 1.00 87.44 94 LEU A CA 1
ATOM 722 C C . LEU A 1 94 ? -6.476 5.206 25.284 1.00 87.44 94 LEU A C 1
ATOM 724 O O . LEU A 1 94 ? -6.984 4.273 24.663 1.00 87.44 94 LEU A O 1
ATOM 728 N N . PRO A 1 95 ? -6.521 5.247 26.634 1.00 91.50 95 PRO A N 1
ATOM 729 C CA . PRO A 1 95 ? -7.226 4.229 27.414 1.00 91.50 95 PRO A CA 1
ATOM 730 C C . PRO A 1 95 ? -8.715 4.129 27.076 1.00 91.50 95 PRO A C 1
ATOM 732 O O . PRO A 1 95 ? -9.240 3.025 26.964 1.00 91.50 95 PRO A O 1
ATOM 735 N N . GLU A 1 96 ? -9.387 5.262 26.861 1.00 89.81 96 GLU A N 1
ATOM 736 C CA . GLU A 1 96 ? -10.793 5.265 26.454 1.00 89.81 96 GLU A CA 1
ATOM 737 C C . GLU A 1 96 ? -10.957 4.670 25.055 1.00 89.81 96 GLU A C 1
ATOM 739 O O . GLU A 1 96 ? -11.838 3.846 24.858 1.00 89.81 96 GLU A O 1
ATOM 744 N N . GLN A 1 97 ? -10.082 5.002 24.101 1.00 91.62 97 GLN A N 1
ATOM 745 C CA . GLN A 1 97 ? -10.108 4.408 22.757 1.00 91.62 97 GLN A CA 1
ATOM 746 C C . GLN A 1 97 ? -9.933 2.880 22.796 1.00 91.62 97 GLN A C 1
ATOM 748 O O . GLN A 1 97 ? -10.630 2.154 22.084 1.00 91.62 97 GLN A O 1
ATOM 753 N N . ILE A 1 98 ? -9.029 2.378 23.644 1.00 92.38 98 ILE A N 1
ATOM 754 C CA . ILE A 1 98 ? -8.836 0.936 23.856 1.00 92.38 98 ILE A CA 1
ATOM 755 C C . ILE A 1 98 ? -10.095 0.311 24.464 1.00 92.38 98 ILE A C 1
ATOM 757 O O . ILE A 1 98 ? -10.515 -0.759 24.022 1.00 92.38 98 ILE A O 1
ATOM 761 N N . ASP A 1 99 ? -10.726 0.979 25.432 1.00 92.81 99 ASP A N 1
ATOM 762 C CA . ASP A 1 99 ? -11.976 0.509 26.026 1.00 92.81 99 ASP A CA 1
ATOM 763 C C . ASP A 1 99 ? -13.110 0.441 24.993 1.00 92.81 99 ASP A C 1
ATOM 765 O O . ASP A 1 99 ? -13.794 -0.574 24.912 1.00 92.81 99 ASP A O 1
ATOM 769 N N . GLN A 1 100 ? -13.241 1.443 24.115 1.00 94.88 100 GLN A N 1
ATOM 770 C CA . GLN A 1 100 ? -14.210 1.426 23.011 1.00 94.88 100 GLN A CA 1
ATOM 771 C C . GLN A 1 100 ? -14.036 0.199 22.102 1.00 94.88 100 GLN A C 1
ATOM 773 O O . GLN A 1 100 ? -15.011 -0.473 21.759 1.00 94.88 100 GLN A O 1
ATOM 778 N N . LEU A 1 101 ? -12.792 -0.136 21.739 1.00 94.00 101 LEU A N 1
ATOM 779 C CA . LEU A 1 101 ? -12.488 -1.331 20.943 1.00 94.00 101 LEU A CA 1
ATOM 780 C C . LEU A 1 101 ? -12.815 -2.621 21.689 1.00 94.00 101 LEU A C 1
ATOM 782 O O . LEU A 1 101 ? -13.402 -3.535 21.106 1.00 94.00 101 LEU A O 1
ATOM 786 N N . ARG A 1 102 ? -12.434 -2.695 22.968 1.00 95.44 102 ARG A N 1
ATOM 787 C CA . ARG A 1 102 ? -12.690 -3.854 23.824 1.00 95.44 102 ARG A CA 1
ATOM 788 C C . ARG A 1 102 ? -14.190 -4.108 23.949 1.00 95.44 102 ARG A C 1
ATOM 790 O O . ARG A 1 102 ? -14.641 -5.203 23.631 1.00 95.44 102 ARG A O 1
ATOM 797 N N . ARG A 1 103 ? -14.967 -3.081 24.302 1.00 96.06 103 ARG A N 1
ATOM 798 C CA . ARG A 1 103 ? -16.432 -3.144 24.410 1.00 96.06 103 ARG A CA 1
ATOM 799 C C . ARG A 1 103 ? -17.089 -3.563 23.103 1.00 96.06 103 ARG A C 1
ATOM 801 O O . ARG A 1 103 ? -17.946 -4.440 23.097 1.00 96.06 103 ARG A O 1
ATOM 808 N N . PHE A 1 104 ? -16.649 -3.016 21.969 1.00 96.06 104 PHE A N 1
ATOM 809 C CA . PHE A 1 104 ? -17.153 -3.458 20.669 1.00 96.06 104 PHE A CA 1
ATOM 810 C C . PHE A 1 104 ? -16.884 -4.951 20.427 1.00 96.06 104 PHE A C 1
ATOM 812 O O . PHE A 1 104 ? -17.770 -5.682 19.979 1.00 96.06 104 PHE A O 1
ATOM 819 N N . ALA A 1 105 ? -15.665 -5.409 20.717 1.00 94.50 105 ALA A N 1
ATOM 820 C CA . ALA A 1 105 ? -15.255 -6.791 20.505 1.00 94.50 105 ALA A CA 1
ATOM 821 C C . ALA A 1 105 ? -15.971 -7.785 21.436 1.00 94.50 105 ALA A C 1
ATOM 823 O O . ALA A 1 105 ? -16.234 -8.911 21.012 1.00 94.50 105 ALA A O 1
ATOM 824 N N . GLU A 1 106 ? -16.277 -7.375 22.668 1.00 96.12 106 GLU A N 1
ATOM 825 C CA . GLU A 1 106 ? -16.876 -8.216 23.709 1.00 96.12 106 GLU A CA 1
ATOM 826 C C . GLU A 1 106 ? -18.411 -8.200 23.677 1.00 96.12 106 GLU A C 1
ATOM 828 O O . GLU A 1 106 ? -19.033 -9.252 23.809 1.00 96.12 106 GLU A O 1
ATOM 833 N N . GLU A 1 107 ? -19.032 -7.038 23.465 1.00 96.69 107 GLU A N 1
ATOM 834 C CA . GLU A 1 107 ? -20.478 -6.849 23.655 1.00 96.69 107 GLU A CA 1
ATOM 835 C C . GLU A 1 107 ? -21.266 -6.847 22.332 1.00 96.69 107 GLU A C 1
ATOM 837 O O . GLU A 1 107 ? -22.401 -7.314 22.291 1.00 96.69 107 GLU A O 1
ATOM 842 N N . ILE A 1 108 ? -20.675 -6.351 21.235 1.00 96.50 108 ILE A N 1
ATOM 843 C CA . ILE A 1 108 ? -21.397 -6.072 19.975 1.00 96.50 108 ILE A CA 1
ATOM 844 C C . ILE A 1 108 ? -21.044 -7.095 18.892 1.00 96.50 108 ILE A C 1
ATOM 846 O O . ILE A 1 108 ? -21.911 -7.764 18.324 1.00 96.50 108 ILE A O 1
ATOM 850 N N . ALA A 1 109 ? -19.752 -7.249 18.595 1.00 93.62 109 ALA A N 1
ATOM 851 C CA . ALA A 1 109 ? -19.278 -8.085 17.496 1.00 93.62 109 ALA A CA 1
ATOM 852 C C . ALA A 1 109 ? -19.749 -9.555 17.565 1.00 93.62 109 ALA A C 1
ATOM 854 O O . ALA A 1 109 ? -20.068 -10.108 16.506 1.00 93.62 109 ALA A O 1
ATOM 855 N N . PRO A 1 110 ? -19.817 -10.219 18.739 1.00 93.94 110 PRO A N 1
ATOM 856 C CA . PRO A 1 110 ? -20.311 -11.592 18.824 1.00 93.94 110 PRO A CA 1
ATOM 857 C C . PRO A 1 110 ? -21.787 -11.713 18.432 1.00 93.94 110 PRO A C 1
ATOM 859 O O . PRO A 1 110 ? -22.157 -12.663 17.744 1.00 93.94 110 PRO A O 1
ATOM 862 N N . VAL A 1 111 ? -22.611 -10.736 18.824 1.00 95.31 111 VAL A N 1
ATOM 863 C CA . VAL A 1 111 ? -24.047 -10.696 18.519 1.00 95.31 111 VAL A CA 1
ATOM 864 C C . VAL A 1 111 ? -24.265 -10.469 17.026 1.00 95.31 111 VAL A C 1
ATOM 866 O O . VAL A 1 111 ? -24.914 -11.283 16.371 1.00 95.31 111 VAL A O 1
ATOM 869 N N . VAL A 1 112 ? -23.613 -9.450 16.454 1.00 93.19 112 VAL A N 1
ATOM 870 C CA . VAL A 1 112 ? -23.698 -9.152 15.014 1.00 93.19 112 VAL A CA 1
ATOM 871 C C . VAL A 1 112 ? -23.267 -10.352 14.167 1.00 93.19 112 VAL A C 1
ATOM 873 O O . VAL A 1 112 ? -23.945 -10.702 13.209 1.00 93.19 112 VAL A O 1
ATOM 876 N N . ARG A 1 113 ? -22.168 -11.034 14.523 1.00 90.00 113 ARG A N 1
ATOM 877 C CA . ARG A 1 113 ? -21.688 -12.215 13.778 1.00 90.00 113 ARG A CA 1
ATOM 878 C C . ARG A 1 113 ? -22.641 -13.403 13.847 1.00 90.00 113 ARG A C 1
ATOM 880 O O . ARG A 1 113 ? -22.669 -14.203 12.914 1.00 90.00 113 ARG A O 1
ATOM 887 N N . ARG A 1 114 ? -23.360 -13.551 14.961 1.00 91.94 114 ARG A N 1
ATOM 888 C CA . ARG A 1 114 ? -24.360 -14.605 15.141 1.00 91.94 114 ARG A CA 1
ATOM 889 C C . ARG A 1 114 ? -25.600 -14.335 14.291 1.00 91.94 114 ARG A C 1
ATOM 891 O O . ARG A 1 114 ? -26.146 -15.272 13.722 1.00 91.94 114 ARG A O 1
ATOM 898 N N . GLU A 1 115 ? -26.031 -13.079 14.213 1.00 91.44 115 GLU A N 1
ATOM 899 C CA . GLU A 1 115 ? -27.302 -12.690 13.587 1.00 91.44 115 GLU A CA 1
ATOM 900 C C . GLU A 1 115 ? -27.172 -12.353 12.096 1.00 91.44 115 GLU A C 1
ATOM 902 O O . GLU A 1 115 ? -28.088 -12.624 11.323 1.00 91.44 115 GLU A O 1
ATOM 907 N N . ALA A 1 116 ? -26.009 -11.863 11.668 1.00 87.50 116 ALA A N 1
ATOM 908 C CA . ALA A 1 116 ? -25.642 -11.658 10.270 1.00 87.50 116 ALA A CA 1
ATOM 909 C C . ALA A 1 116 ? -24.385 -12.483 9.921 1.00 87.50 116 ALA A C 1
ATOM 911 O O . ALA A 1 116 ? -23.287 -11.933 9.770 1.00 87.50 116 ALA A O 1
ATOM 912 N N . PRO A 1 117 ? -24.502 -13.822 9.820 1.00 80.25 117 PRO A N 1
ATOM 913 C CA . PRO A 1 117 ? -23.375 -14.674 9.475 1.00 80.25 117 PRO A CA 1
ATOM 914 C C . PRO A 1 117 ? -22.896 -14.365 8.054 1.00 80.25 117 PRO A C 1
ATOM 916 O O . PRO A 1 117 ? -23.660 -14.397 7.090 1.00 80.25 117 PRO A O 1
ATOM 919 N N . CYS A 1 118 ? -21.603 -14.079 7.917 1.00 65.31 118 CYS A N 1
ATOM 920 C CA . CYS A 1 118 ? -20.999 -13.795 6.621 1.00 65.31 118 CYS A CA 1
ATOM 921 C C . CYS A 1 118 ? -21.114 -15.025 5.701 1.00 65.31 118 CYS A C 1
ATOM 923 O O . CYS A 1 118 ? -20.716 -16.128 6.080 1.00 65.31 118 CYS A O 1
ATOM 925 N N . GLY A 1 119 ? -21.601 -14.839 4.469 1.00 59.78 119 GLY A N 1
ATOM 926 C CA . GLY A 1 119 ? -21.673 -15.908 3.460 1.00 59.78 119 GLY A CA 1
ATOM 927 C C . GLY A 1 119 ? -20.298 -16.392 2.976 1.00 59.78 119 GLY A C 1
ATOM 928 O O . GLY A 1 119 ? -20.180 -17.440 2.339 1.00 59.78 119 GLY A O 1
ATOM 929 N N . ARG A 1 120 ? -19.229 -15.657 3.306 1.00 51.97 120 ARG A N 1
ATOM 930 C CA . ARG A 1 120 ? -17.848 -16.106 3.137 1.00 51.97 120 ARG A CA 1
ATOM 931 C C . ARG A 1 120 ? -17.489 -17.011 4.311 1.00 51.97 120 ARG A C 1
ATOM 933 O O . ARG A 1 120 ? -17.366 -16.539 5.440 1.00 51.97 120 ARG A O 1
ATOM 940 N N . ARG A 1 121 ? -17.268 -18.305 4.040 1.00 41.97 121 ARG A N 1
ATOM 941 C CA . ARG A 1 121 ? -16.659 -19.210 5.027 1.00 41.97 121 ARG A CA 1
ATOM 942 C C . ARG A 1 121 ? -15.409 -18.528 5.604 1.00 41.97 121 ARG A C 1
ATOM 944 O O . ARG A 1 121 ? -14.576 -18.065 4.817 1.00 41.97 121 ARG A O 1
ATOM 951 N N . PRO A 1 122 ? -15.248 -18.471 6.937 1.00 42.06 122 PRO A N 1
ATOM 952 C CA . PRO A 1 122 ? -13.972 -18.093 7.510 1.00 42.06 122 PRO A CA 1
ATOM 953 C C . PRO A 1 122 ? -12.913 -19.020 6.915 1.00 42.06 122 PRO A C 1
ATOM 955 O O . PRO A 1 122 ? -13.119 -20.233 6.856 1.00 42.06 122 PRO A O 1
ATOM 958 N N . ASN A 1 123 ? -11.800 -18.458 6.449 1.00 41.69 123 ASN A N 1
ATOM 959 C CA . ASN A 1 123 ? -10.645 -19.270 6.100 1.00 41.69 123 ASN A CA 1
ATOM 960 C C . ASN A 1 123 ? -10.280 -20.101 7.352 1.00 41.69 123 ASN A C 1
ATOM 962 O O . ASN A 1 123 ? -10.002 -19.497 8.394 1.00 41.69 123 ASN A O 1
ATOM 966 N N . PRO A 1 124 ? -10.304 -21.447 7.301 1.00 39.44 124 PRO A N 1
ATOM 967 C CA . PRO A 1 124 ? -10.055 -22.299 8.467 1.00 39.44 124 PRO A CA 1
ATOM 968 C C . PRO A 1 124 ? -8.634 -22.157 9.052 1.00 39.44 124 PRO A C 1
ATOM 970 O O . PRO A 1 124 ? -8.320 -22.780 10.063 1.00 39.44 124 PRO A O 1
ATOM 973 N N . SER A 1 125 ? -7.774 -21.318 8.465 1.00 43.19 125 SER A N 1
ATOM 974 C CA . SER A 1 125 ? -6.392 -21.095 8.890 1.00 43.19 125 SER A CA 1
ATOM 975 C C . SER A 1 125 ? -6.188 -20.086 10.032 1.00 43.19 125 SER A C 1
ATOM 977 O O . SER A 1 125 ? -5.043 -19.794 10.367 1.00 43.19 125 SER A O 1
ATOM 979 N N . ARG A 1 126 ? -7.235 -19.534 10.663 1.00 41.19 126 ARG A N 1
ATOM 980 C CA . ARG A 1 126 ? -7.069 -18.670 11.853 1.00 41.19 126 ARG A CA 1
ATOM 981 C C . ARG A 1 126 ? -7.148 -19.481 13.149 1.00 41.19 126 ARG A C 1
ATOM 983 O O . ARG A 1 126 ? -8.163 -19.482 13.838 1.00 41.19 126 ARG A O 1
ATOM 990 N N . ARG A 1 127 ? -6.048 -20.155 13.492 1.00 38.41 127 ARG A N 1
ATOM 991 C CA . ARG A 1 127 ? -5.755 -20.522 14.889 1.00 38.41 127 ARG A CA 1
ATOM 992 C C . ARG A 1 127 ? -5.103 -19.325 15.603 1.00 38.41 127 ARG A C 1
ATOM 994 O O . ARG A 1 127 ? -4.486 -18.504 14.923 1.00 38.41 127 ARG A O 1
ATOM 1001 N N . PRO A 1 128 ? -5.215 -19.201 16.939 1.00 36.91 128 PRO A N 1
ATOM 1002 C CA . PRO A 1 128 ? -4.369 -18.282 17.697 1.00 36.91 128 PRO A CA 1
ATOM 1003 C C . PRO A 1 128 ? -2.902 -18.657 17.452 1.00 36.91 128 PRO A C 1
ATOM 1005 O O . PRO A 1 128 ? -2.585 -19.849 17.420 1.00 36.91 128 PRO A O 1
ATOM 1008 N N . ASN A 1 129 ? -2.027 -17.667 17.260 1.00 39.06 129 ASN A N 1
ATOM 1009 C CA . ASN A 1 129 ? -0.594 -17.915 17.098 1.00 39.06 129 ASN A CA 1
ATOM 1010 C C . ASN A 1 129 ? -0.076 -18.718 18.307 1.00 39.06 129 ASN A C 1
ATOM 1012 O O . ASN A 1 129 ? -0.233 -18.248 19.437 1.00 39.06 129 ASN A O 1
ATOM 1016 N N . PRO A 1 130 ? 0.536 -19.902 18.116 1.00 36.72 130 PRO A N 1
ATOM 1017 C CA . PRO A 1 130 ? 1.331 -20.510 19.172 1.00 36.72 130 PRO A CA 1
ATOM 1018 C C . PRO A 1 130 ? 2.569 -19.631 19.439 1.00 36.72 130 PRO A C 1
ATOM 1020 O O . PRO A 1 130 ? 2.977 -18.871 18.553 1.00 36.72 130 PRO A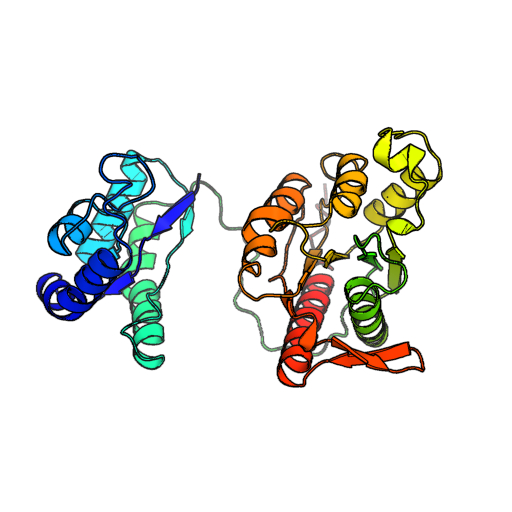 O 1
ATOM 1023 N N . PRO A 1 131 ? 3.167 -19.694 20.643 1.00 33.38 131 PRO A N 1
ATOM 1024 C CA . PRO A 1 131 ? 4.379 -18.941 20.943 1.00 33.38 131 PRO A CA 1
ATOM 1025 C C . PRO A 1 131 ? 5.473 -19.294 19.930 1.00 33.38 131 PRO A C 1
ATOM 1027 O O . PRO A 1 131 ? 5.593 -20.446 19.511 1.00 33.38 131 PRO A O 1
ATOM 1030 N N . ALA A 1 132 ? 6.224 -18.274 19.513 1.00 37.34 132 ALA A N 1
ATOM 1031 C CA . ALA A 1 132 ? 7.246 -18.368 18.483 1.00 37.34 132 ALA A CA 1
ATOM 1032 C C . ALA A 1 132 ? 8.296 -19.426 18.850 1.00 37.34 132 ALA A C 1
ATOM 1034 O O . ALA A 1 132 ? 9.196 -19.181 19.646 1.00 37.34 132 ALA A O 1
ATOM 1035 N N . THR A 1 133 ? 8.187 -20.614 18.261 1.00 35.41 133 THR A N 1
ATOM 1036 C CA . THR A 1 133 ? 9.328 -21.520 18.136 1.00 35.41 133 THR A CA 1
ATOM 1037 C C . THR A 1 133 ? 10.169 -21.049 16.963 1.00 35.41 133 THR A C 1
ATOM 1039 O O . THR A 1 133 ? 9.672 -21.007 15.836 1.00 35.41 133 THR A O 1
ATOM 1042 N N . GLU A 1 134 ? 11.422 -20.713 17.257 1.00 37.47 134 GLU A N 1
ATOM 1043 C CA . GLU A 1 134 ? 12.502 -20.393 16.327 1.00 37.47 134 GLU A CA 1
ATOM 1044 C C . GLU A 1 134 ? 12.611 -21.458 15.226 1.00 37.47 134 GLU A C 1
ATOM 1046 O O . GLU A 1 134 ? 13.284 -22.478 15.356 1.00 37.47 134 GLU A O 1
ATOM 1051 N N . ARG A 1 135 ? 11.917 -21.237 14.112 1.00 40.59 135 ARG A N 1
ATOM 1052 C CA . ARG A 1 135 ? 12.295 -21.814 12.827 1.00 40.59 135 ARG A CA 1
ATOM 1053 C C . ARG A 1 135 ? 12.679 -20.643 11.951 1.00 40.59 135 ARG A C 1
ATOM 1055 O O . ARG A 1 135 ? 11.845 -19.773 11.708 1.00 40.59 135 ARG A O 1
ATOM 1062 N N . SER A 1 136 ? 13.931 -20.613 11.508 1.00 42.66 136 SER A N 1
ATOM 1063 C CA . SER A 1 136 ? 14.360 -19.710 10.444 1.00 42.66 136 SER A CA 1
ATOM 1064 C C . SER A 1 136 ? 13.373 -19.848 9.276 1.00 42.66 136 SER A C 1
ATOM 1066 O O . SER A 1 136 ? 13.110 -20.983 8.860 1.00 42.66 136 SER A O 1
ATOM 1068 N N . PRO A 1 137 ? 12.750 -18.752 8.803 1.00 51.81 137 PRO A N 1
ATOM 1069 C CA . PRO A 1 137 ? 11.797 -18.835 7.707 1.00 51.81 137 PRO A CA 1
ATOM 1070 C C . PRO A 1 137 ? 12.509 -19.415 6.473 1.00 51.81 137 PRO A C 1
ATOM 1072 O O . PRO A 1 137 ? 13.685 -19.116 6.258 1.00 51.81 137 PRO A O 1
ATOM 1075 N N . PRO A 1 138 ? 11.846 -20.274 5.678 1.00 60.03 138 PRO A N 1
ATOM 1076 C CA . PRO A 1 138 ? 12.442 -20.784 4.449 1.00 60.03 138 PRO A CA 1
ATOM 1077 C C . PRO A 1 138 ? 12.840 -19.621 3.531 1.00 60.03 138 PRO A C 1
ATOM 1079 O O . PRO A 1 138 ? 12.151 -18.598 3.481 1.00 60.03 138 PRO A O 1
ATOM 1082 N N . MET A 1 139 ? 13.954 -19.787 2.810 1.00 83.31 139 MET A N 1
ATOM 1083 C CA . MET A 1 139 ? 14.414 -18.812 1.819 1.00 83.31 139 MET A CA 1
ATOM 1084 C C . MET A 1 139 ? 13.307 -18.584 0.783 1.00 83.31 139 MET A C 1
ATOM 1086 O O . MET A 1 139 ? 12.805 -19.541 0.197 1.00 83.31 139 MET A O 1
ATOM 1090 N N . ALA A 1 140 ? 12.930 -17.325 0.576 1.00 92.81 140 ALA A N 1
ATOM 1091 C CA . ALA A 1 140 ? 11.868 -16.918 -0.341 1.00 92.81 140 ALA A CA 1
ATOM 1092 C C . ALA A 1 140 ? 12.438 -15.935 -1.363 1.00 92.81 140 ALA A C 1
ATOM 1094 O O . ALA A 1 140 ? 13.328 -15.151 -1.022 1.00 92.81 140 ALA A O 1
ATOM 1095 N N . THR A 1 141 ? 11.907 -15.956 -2.581 1.00 97.12 141 THR A N 1
ATOM 1096 C CA . THR A 1 141 ? 12.267 -15.003 -3.633 1.00 97.12 141 THR A CA 1
ATOM 1097 C C . THR A 1 141 ? 11.414 -13.747 -3.488 1.00 97.12 141 THR A C 1
ATOM 1099 O O . THR A 1 141 ? 10.186 -13.797 -3.602 1.00 97.12 141 THR A O 1
ATOM 1102 N N . VAL A 1 142 ? 12.050 -12.604 -3.248 1.00 98.31 142 VAL A N 1
ATOM 1103 C CA . VAL A 1 142 ? 11.397 -11.305 -3.072 1.00 98.31 142 VAL A CA 1
ATOM 1104 C C . VAL A 1 142 ? 11.742 -10.385 -4.235 1.00 98.31 142 VAL A C 1
ATOM 1106 O O . VAL A 1 142 ? 12.899 -10.045 -4.447 1.00 98.31 142 VAL A O 1
ATOM 1109 N N . LEU A 1 143 ? 10.730 -9.916 -4.959 1.00 98.69 143 LEU A N 1
ATOM 1110 C CA . LEU A 1 143 ? 10.893 -8.887 -5.984 1.00 98.69 143 LEU A CA 1
ATOM 1111 C C . LEU A 1 143 ? 10.710 -7.490 -5.369 1.00 98.69 143 LEU A C 1
ATOM 1113 O O . LEU A 1 143 ? 9.641 -7.177 -4.849 1.00 98.69 143 LEU A O 1
ATOM 1117 N N . SER A 1 144 ? 11.732 -6.640 -5.451 1.00 98.62 144 SER A N 1
ATOM 1118 C CA . SER A 1 144 ? 11.732 -5.270 -4.920 1.00 98.62 144 SER A CA 1
ATOM 1119 C C . SER A 1 144 ? 11.581 -4.249 -6.047 1.00 98.62 144 SER A C 1
ATOM 1121 O O . SER A 1 144 ? 12.527 -3.967 -6.782 1.00 98.62 144 SER A O 1
ATOM 1123 N N . VAL A 1 145 ? 10.374 -3.705 -6.215 1.00 98.75 145 VAL A N 1
ATOM 1124 C CA . VAL A 1 145 ? 9.972 -2.883 -7.366 1.00 98.75 145 VAL A CA 1
ATOM 1125 C C . VAL A 1 145 ? 9.957 -1.399 -7.013 1.00 98.75 145 VAL A C 1
ATOM 1127 O O . VAL A 1 145 ? 9.121 -0.949 -6.229 1.00 98.75 145 VAL A O 1
ATOM 1130 N N . SER A 1 146 ? 10.821 -0.611 -7.653 1.00 98.44 146 SER A N 1
ATOM 1131 C CA . SER A 1 146 ? 10.834 0.850 -7.541 1.00 98.44 146 SER A CA 1
ATOM 1132 C C . SER A 1 146 ? 10.080 1.511 -8.690 1.00 98.44 146 SER A C 1
ATOM 1134 O O . SER A 1 146 ? 10.552 1.564 -9.825 1.00 98.44 146 SER A O 1
ATOM 1136 N N . GLY A 1 147 ? 8.932 2.109 -8.382 1.00 97.69 147 GLY A N 1
ATOM 1137 C CA . GLY A 1 147 ? 8.108 2.879 -9.312 1.00 97.69 147 GLY A CA 1
ATOM 1138 C C . GLY A 1 147 ? 8.584 4.312 -9.562 1.00 97.69 147 GLY A C 1
ATOM 1139 O O . GLY A 1 147 ? 7.836 5.121 -10.108 1.00 97.69 147 GLY A O 1
ATOM 1140 N N . SER A 1 148 ? 9.776 4.711 -9.117 1.00 97.19 148 SER A N 1
ATOM 1141 C CA . SER A 1 148 ? 10.199 6.110 -9.232 1.00 97.19 148 SER A CA 1
ATOM 1142 C C . SER A 1 148 ? 10.822 6.438 -10.596 1.00 97.19 148 SER A C 1
ATOM 1144 O O . SER A 1 148 ? 11.780 5.777 -10.994 1.00 97.19 148 SER A O 1
ATOM 1146 N N . PRO A 1 149 ? 10.387 7.514 -11.283 1.00 94.44 149 PRO A N 1
ATOM 1147 C CA . PRO A 1 149 ? 11.013 7.953 -12.532 1.00 94.44 149 PRO A CA 1
ATOM 1148 C C . PRO A 1 149 ? 12.306 8.758 -12.325 1.00 94.44 149 PRO A C 1
ATOM 1150 O O . PRO A 1 149 ? 12.933 9.150 -13.306 1.00 94.44 149 PRO A O 1
ATOM 1153 N N . SER A 1 150 ? 12.740 9.014 -11.082 1.00 93.56 150 SER A N 1
ATOM 1154 C CA . SER A 1 150 ? 13.957 9.790 -10.774 1.00 93.56 150 SER A CA 1
ATOM 1155 C C . SER A 1 150 ? 15.190 8.904 -10.555 1.00 93.56 150 SER A C 1
ATOM 1157 O O . SER A 1 150 ? 15.084 7.840 -9.948 1.00 93.56 150 SER A O 1
ATOM 1159 N N . ALA A 1 151 ? 16.356 9.320 -11.072 1.00 87.56 151 ALA A N 1
ATOM 1160 C CA . ALA A 1 151 ? 17.614 8.567 -10.948 1.00 87.56 151 ALA A CA 1
ATOM 1161 C C . ALA A 1 151 ? 18.180 8.655 -9.526 1.00 87.56 151 ALA A C 1
ATOM 1163 O O . ALA A 1 151 ? 18.852 7.752 -9.046 1.00 87.56 151 ALA A O 1
ATOM 1164 N N . THR A 1 152 ? 17.856 9.743 -8.831 1.00 88.81 152 THR A N 1
ATOM 1165 C CA . THR A 1 152 ? 18.260 10.035 -7.453 1.00 88.81 152 THR A CA 1
ATOM 1166 C C . THR A 1 152 ? 17.124 9.750 -6.469 1.00 88.81 152 THR A C 1
ATOM 1168 O O . THR A 1 152 ? 16.999 10.394 -5.429 1.00 88.81 152 THR A O 1
ATOM 1171 N N . SER A 1 153 ? 16.253 8.796 -6.805 1.00 91.94 153 SER A N 1
ATOM 1172 C CA . SER A 1 153 ? 15.026 8.520 -6.063 1.00 91.94 153 SER A CA 1
ATOM 1173 C C . SER A 1 153 ? 15.270 8.129 -4.603 1.00 91.94 153 SER A C 1
ATOM 1175 O O . SER A 1 153 ? 15.906 7.113 -4.319 1.00 91.94 153 SER A O 1
ATOM 1177 N N . ARG A 1 154 ? 14.660 8.880 -3.675 1.00 94.31 154 ARG A N 1
ATOM 1178 C CA . ARG A 1 154 ? 14.569 8.492 -2.258 1.00 94.31 154 ARG A CA 1
ATOM 1179 C C . ARG A 1 154 ? 13.825 7.174 -2.083 1.00 94.31 154 ARG A C 1
ATOM 1181 O O . ARG A 1 154 ? 14.241 6.360 -1.273 1.00 94.31 154 ARG A O 1
ATOM 1188 N N . THR A 1 155 ? 12.773 6.938 -2.867 1.00 96.06 155 THR A N 1
ATOM 1189 C CA . THR A 1 155 ? 12.012 5.685 -2.826 1.00 96.06 155 THR A CA 1
ATOM 1190 C C . THR A 1 155 ? 12.871 4.489 -3.217 1.00 96.06 155 THR A C 1
ATOM 1192 O O . THR A 1 155 ? 12.858 3.484 -2.518 1.00 96.06 155 THR A O 1
ATOM 1195 N N . ALA A 1 156 ? 13.645 4.604 -4.304 1.00 95.81 156 ALA A N 1
ATOM 1196 C CA . ALA A 1 156 ? 14.533 3.528 -4.740 1.00 95.81 156 ALA A CA 1
ATOM 1197 C C . ALA A 1 156 ? 15.605 3.243 -3.682 1.00 95.81 156 ALA A C 1
ATOM 1199 O O . ALA A 1 156 ? 15.834 2.095 -3.326 1.00 95.81 156 ALA A O 1
ATOM 1200 N N . LYS A 1 157 ? 16.220 4.291 -3.121 1.00 95.19 157 LYS A N 1
ATOM 1201 C CA . LYS A 1 157 ? 17.219 4.138 -2.056 1.00 95.19 157 LYS A CA 1
ATOM 1202 C C . LYS A 1 157 ? 16.623 3.524 -0.788 1.00 95.19 157 LYS A C 1
ATOM 1204 O O . LYS A 1 157 ? 17.261 2.677 -0.173 1.00 95.19 157 LYS A O 1
ATOM 1209 N N . LEU A 1 158 ? 15.402 3.916 -0.418 1.00 95.75 158 LEU A N 1
ATOM 1210 C CA . LEU A 1 158 ? 14.684 3.331 0.712 1.00 95.75 158 LEU A CA 1
ATOM 1211 C C . LEU A 1 158 ? 14.418 1.841 0.472 1.00 95.75 158 LEU A C 1
ATOM 1213 O O . LEU A 1 158 ? 14.685 1.039 1.356 1.00 95.75 158 LEU A O 1
ATOM 1217 N N . LEU A 1 159 ? 13.974 1.455 -0.729 1.00 96.12 159 LEU A N 1
ATOM 1218 C CA . LEU A 1 159 ? 13.822 0.045 -1.101 1.00 96.12 159 LEU A CA 1
ATOM 1219 C C . LEU A 1 159 ? 15.139 -0.719 -0.982 1.00 96.12 159 LEU A C 1
ATOM 1221 O O . LEU A 1 159 ? 15.164 -1.747 -0.324 1.00 96.12 159 LEU A O 1
ATOM 1225 N N . ARG A 1 160 ? 16.248 -0.189 -1.514 1.00 94.94 160 ARG A N 1
ATOM 1226 C CA . ARG A 1 160 ? 17.563 -0.841 -1.386 1.00 94.94 160 ARG A CA 1
ATOM 1227 C C . ARG A 1 160 ? 17.988 -1.024 0.073 1.00 94.94 160 ARG A C 1
ATOM 1229 O O . ARG A 1 160 ? 18.573 -2.044 0.420 1.00 94.94 160 ARG A O 1
ATOM 1236 N N . HIS A 1 161 ? 17.646 -0.078 0.946 1.00 94.06 161 HIS A N 1
ATOM 1237 C CA . HIS A 1 161 ? 17.856 -0.230 2.385 1.00 94.06 161 HIS A CA 1
ATOM 1238 C C . HIS A 1 161 ? 17.055 -1.408 2.975 1.00 94.06 161 HIS A C 1
ATOM 1240 O O . HIS A 1 161 ? 17.593 -2.157 3.790 1.00 94.06 161 HIS A O 1
ATOM 1246 N N . LEU A 1 162 ? 15.810 -1.624 2.537 1.00 95.31 162 LEU A N 1
ATOM 1247 C CA . LEU A 1 162 ? 15.019 -2.799 2.928 1.00 95.31 162 LEU A CA 1
ATOM 1248 C C . LEU A 1 162 ? 15.557 -4.090 2.316 1.00 95.31 162 LEU A C 1
ATOM 1250 O O . LEU A 1 162 ? 15.570 -5.113 2.997 1.00 95.31 162 LEU A O 1
ATOM 1254 N N . ASP A 1 163 ? 16.021 -4.042 1.068 1.00 96.69 163 ASP A N 1
ATOM 1255 C CA . ASP A 1 163 ? 16.578 -5.195 0.361 1.00 96.69 163 ASP A CA 1
ATOM 1256 C C . ASP A 1 163 ? 17.747 -5.791 1.157 1.00 96.69 163 ASP A C 1
ATOM 1258 O O . ASP A 1 163 ? 17.803 -7.002 1.360 1.00 96.69 163 ASP A O 1
ATOM 1262 N N . HIS A 1 164 ? 18.624 -4.943 1.710 1.00 94.69 164 HIS A N 1
ATOM 1263 C CA . HIS A 1 164 ? 19.706 -5.387 2.592 1.00 94.69 164 HIS A CA 1
ATOM 1264 C C . HIS A 1 164 ? 19.201 -6.099 3.853 1.00 94.69 164 HIS A C 1
ATOM 1266 O O . HIS A 1 164 ? 19.790 -7.097 4.269 1.00 94.69 164 HIS A O 1
ATOM 1272 N N . ARG A 1 165 ? 18.110 -5.618 4.461 1.00 94.31 165 ARG A N 1
ATOM 1273 C CA . ARG A 1 165 ? 17.519 -6.246 5.650 1.00 94.31 165 ARG A CA 1
ATOM 1274 C C . ARG A 1 165 ? 16.884 -7.596 5.316 1.00 94.31 165 ARG A C 1
ATOM 1276 O O . ARG A 1 165 ? 17.111 -8.560 6.039 1.00 94.31 165 ARG A O 1
ATOM 1283 N N . LEU A 1 166 ? 16.135 -7.676 4.219 1.00 95.31 166 LEU A N 1
ATOM 1284 C CA . LEU A 1 166 ? 15.496 -8.911 3.759 1.00 95.31 166 LEU A CA 1
ATOM 1285 C C . LEU A 1 166 ? 16.532 -9.964 3.339 1.00 95.31 166 LEU A C 1
ATOM 1287 O O . LEU A 1 166 ? 16.381 -11.139 3.671 1.00 95.31 166 LEU A O 1
ATOM 1291 N N . ALA A 1 167 ? 17.624 -9.545 2.696 1.00 95.19 167 ALA A N 1
ATOM 1292 C CA . ALA A 1 167 ? 18.755 -10.417 2.393 1.00 95.19 167 ALA A CA 1
ATOM 1293 C C . ALA A 1 167 ? 19.451 -10.917 3.672 1.00 95.19 167 ALA A C 1
ATOM 1295 O O . ALA A 1 167 ? 19.763 -12.101 3.783 1.00 95.19 167 ALA A O 1
ATOM 1296 N N . ALA A 1 168 ? 19.628 -10.055 4.681 1.00 93.44 168 ALA A N 1
ATOM 1297 C CA . ALA A 1 168 ? 20.164 -10.454 5.987 1.00 93.44 168 ALA A CA 1
ATOM 1298 C C . ALA A 1 168 ? 19.246 -11.435 6.746 1.00 93.44 168 ALA A C 1
ATOM 1300 O O . ALA A 1 168 ? 19.716 -12.181 7.601 1.00 93.44 168 ALA A O 1
ATOM 1301 N N . GLN A 1 169 ? 17.952 -11.464 6.412 1.00 92.62 169 GLN A N 1
ATOM 1302 C CA . GLN A 1 169 ? 16.975 -12.441 6.908 1.00 92.62 169 GLN A CA 1
ATOM 1303 C C . GLN A 1 169 ? 16.964 -13.752 6.100 1.00 92.62 169 GLN A C 1
ATOM 1305 O O . GLN A 1 169 ? 16.209 -14.663 6.435 1.00 92.62 169 GLN A O 1
ATOM 1310 N N . GLY A 1 170 ? 17.810 -13.874 5.071 1.00 92.19 170 GLY A N 1
ATOM 1311 C CA . GLY A 1 170 ? 17.979 -15.088 4.270 1.00 92.19 170 GLY A CA 1
ATOM 1312 C C . GLY A 1 170 ? 17.097 -15.170 3.022 1.00 92.19 170 GLY A C 1
ATOM 1313 O O . GLY A 1 170 ? 17.033 -16.229 2.402 1.00 92.19 170 GLY A O 1
ATOM 1314 N N . HIS A 1 171 ? 16.407 -14.097 2.633 1.00 94.50 171 HIS A N 1
ATOM 1315 C CA . HIS A 1 171 ? 15.627 -14.071 1.392 1.00 94.50 171 HIS A CA 1
ATOM 1316 C C . HIS A 1 171 ? 16.507 -13.766 0.169 1.00 94.50 171 HIS A C 1
ATOM 1318 O O . HIS A 1 171 ? 17.482 -13.022 0.269 1.00 94.50 171 HIS A O 1
ATOM 1324 N N . ASP A 1 172 ? 16.132 -14.298 -0.997 1.00 96.31 172 ASP A N 1
ATOM 1325 C CA . ASP A 1 172 ? 16.720 -13.901 -2.280 1.00 96.31 172 ASP A CA 1
ATOM 1326 C C . ASP A 1 172 ? 15.986 -12.659 -2.795 1.00 96.31 172 ASP A C 1
ATOM 1328 O O . ASP A 1 172 ? 14.807 -12.734 -3.141 1.00 96.31 172 ASP A O 1
ATOM 1332 N N . VAL A 1 173 ? 16.646 -11.499 -2.782 1.00 98.00 173 VAL A N 1
ATOM 1333 C CA . VAL A 1 173 ? 16.014 -10.216 -3.117 1.00 98.00 173 VAL A CA 1
ATOM 1334 C C . VAL A 1 173 ? 16.455 -9.747 -4.495 1.00 98.00 173 VAL A C 1
ATOM 1336 O O . VAL A 1 173 ? 17.632 -9.493 -4.742 1.00 98.00 173 VAL A O 1
ATOM 1339 N N . ILE A 1 174 ? 15.482 -9.564 -5.383 1.00 98.25 174 ILE A N 1
ATOM 1340 C CA . ILE A 1 174 ? 15.691 -9.194 -6.778 1.00 98.25 174 ILE A CA 1
ATOM 1341 C C . ILE A 1 174 ? 15.201 -7.759 -6.983 1.00 98.25 174 ILE A C 1
ATOM 1343 O O . ILE A 1 174 ? 13.991 -7.519 -6.952 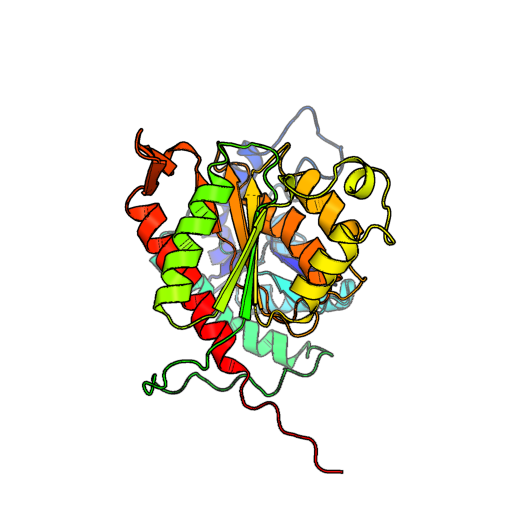1.00 98.25 174 ILE A O 1
ATOM 1347 N N . PRO A 1 175 ? 16.099 -6.784 -7.185 1.00 98.06 175 PRO A N 1
ATOM 1348 C CA . PRO A 1 175 ? 15.702 -5.408 -7.434 1.00 98.06 175 PRO A CA 1
ATOM 1349 C C . PRO A 1 175 ? 15.206 -5.209 -8.873 1.00 98.06 175 PRO A C 1
ATOM 1351 O O . PRO A 1 175 ? 15.830 -5.662 -9.831 1.00 98.06 175 PRO A O 1
ATOM 1354 N N . LEU A 1 176 ? 14.116 -4.458 -9.029 1.00 98.19 176 LEU A N 1
ATOM 1355 C CA . LEU A 1 176 ? 13.592 -3.984 -10.308 1.00 98.19 176 LEU A CA 1
ATOM 1356 C C . LEU A 1 176 ? 13.293 -2.488 -10.215 1.00 98.19 176 LEU A C 1
ATOM 1358 O O . LEU A 1 176 ? 12.347 -2.065 -9.551 1.00 98.19 176 LEU A O 1
ATOM 1362 N N . ASP A 1 177 ? 14.059 -1.675 -10.932 1.00 98.06 177 ASP A N 1
ATOM 1363 C CA . ASP A 1 177 ? 13.789 -0.245 -11.042 1.00 98.06 177 ASP A CA 1
ATOM 1364 C C . ASP A 1 177 ? 13.041 0.026 -12.346 1.00 98.06 177 ASP A C 1
ATOM 1366 O O . ASP A 1 177 ? 13.630 -0.014 -13.418 1.00 98.06 177 ASP A O 1
ATOM 1370 N N . VAL A 1 178 ? 11.745 0.345 -12.281 1.00 98.12 178 VAL A N 1
ATOM 1371 C CA . VAL A 1 178 ? 10.886 0.461 -13.481 1.00 98.12 178 VAL A CA 1
ATOM 1372 C C . VAL A 1 178 ? 11.423 1.483 -14.490 1.00 98.12 178 VAL A C 1
ATOM 1374 O O . VAL A 1 178 ? 11.240 1.334 -15.693 1.00 98.12 178 VAL A O 1
ATOM 1377 N N . ARG A 1 179 ? 12.156 2.497 -14.013 1.00 97.19 179 ARG A N 1
ATOM 1378 C CA . ARG A 1 179 ? 12.827 3.513 -14.842 1.00 97.19 179 ARG A CA 1
ATOM 1379 C C . ARG A 1 179 ? 13.849 2.951 -15.838 1.00 97.19 179 ARG A C 1
ATOM 1381 O O . ARG A 1 179 ? 14.260 3.693 -16.723 1.00 97.19 179 ARG A O 1
ATOM 1388 N N . THR A 1 180 ? 14.344 1.730 -15.629 1.00 96.81 180 THR A N 1
ATOM 1389 C CA . THR A 1 180 ? 15.334 1.095 -16.509 1.00 96.81 180 THR A CA 1
ATOM 1390 C C . THR A 1 180 ? 14.676 0.306 -17.636 1.00 96.81 180 THR A C 1
ATOM 1392 O O . THR A 1 180 ? 15.369 -0.096 -18.567 1.00 96.81 180 THR A O 1
ATOM 1395 N N . LEU A 1 181 ? 13.353 0.110 -17.581 1.00 97.38 181 LEU A N 1
ATOM 1396 C CA . LEU A 1 181 ? 12.598 -0.492 -18.672 1.00 97.38 181 LEU A CA 1
ATOM 1397 C C . LEU A 1 181 ? 12.428 0.511 -19.830 1.00 97.38 181 LEU A C 1
ATOM 1399 O O . LEU A 1 181 ? 12.354 1.722 -19.588 1.00 97.38 181 LEU A O 1
ATOM 1403 N N . PRO A 1 182 ? 12.338 0.035 -21.084 1.00 97.56 182 PRO A N 1
ATOM 1404 C CA . PRO A 1 182 ? 12.161 0.901 -22.247 1.00 97.56 182 PRO A CA 1
ATOM 1405 C C . PRO A 1 182 ? 10.867 1.715 -22.160 1.00 97.56 182 PRO A C 1
ATOM 1407 O O . PRO A 1 182 ? 9.775 1.176 -21.965 1.00 97.56 182 PRO A O 1
ATOM 1410 N N . ALA A 1 183 ? 10.994 3.038 -22.273 1.00 95.88 183 ALA A N 1
ATOM 1411 C CA . ALA A 1 183 ? 9.876 3.959 -22.088 1.00 95.88 183 ALA A CA 1
ATOM 1412 C C . ALA A 1 183 ? 8.815 3.826 -23.191 1.00 95.88 183 ALA A C 1
ATOM 1414 O O . ALA A 1 183 ? 7.626 3.967 -22.919 1.00 95.88 183 ALA A O 1
ATOM 1415 N N . ASP A 1 184 ? 9.241 3.541 -24.419 1.00 95.88 184 ASP A N 1
ATOM 1416 C CA . ASP A 1 184 ? 8.375 3.249 -25.559 1.00 95.88 184 ASP A CA 1
ATOM 1417 C C . ASP A 1 184 ? 7.550 1.977 -25.331 1.00 95.88 184 ASP A C 1
ATOM 1419 O O . ASP A 1 184 ? 6.342 1.998 -25.556 1.00 95.88 184 ASP A O 1
ATOM 1423 N N . ALA A 1 185 ? 8.154 0.918 -24.787 1.00 95.88 185 ALA A N 1
ATOM 1424 C CA . ALA A 1 185 ? 7.433 -0.300 -24.424 1.00 95.88 185 ALA A CA 1
ATOM 1425 C C . ALA A 1 185 ? 6.410 -0.056 -23.300 1.00 95.88 185 ALA A C 1
ATOM 1427 O O . ALA A 1 185 ? 5.262 -0.491 -23.406 1.00 95.88 185 ALA A O 1
ATOM 1428 N N . LEU A 1 186 ? 6.799 0.681 -22.249 1.00 95.62 186 LEU A N 1
ATOM 1429 C CA . LEU A 1 186 ? 5.921 1.005 -21.117 1.00 95.62 186 LEU A CA 1
ATOM 1430 C C . LEU A 1 186 ? 4.729 1.885 -21.518 1.00 95.62 186 LEU A C 1
ATOM 1432 O O . LEU A 1 186 ? 3.599 1.620 -21.117 1.00 95.62 186 LEU A O 1
ATOM 1436 N N . LEU A 1 187 ? 4.974 2.954 -22.279 1.00 95.31 187 LEU A N 1
ATOM 1437 C CA . LEU A 1 187 ? 3.942 3.925 -22.655 1.00 95.31 187 LEU A CA 1
ATOM 1438 C C . LEU A 1 187 ? 3.122 3.474 -23.868 1.00 95.31 187 LEU A C 1
ATOM 1440 O O . LEU A 1 187 ? 1.956 3.845 -23.984 1.00 95.31 187 LEU A O 1
ATOM 1444 N N . GLY A 1 188 ? 3.719 2.680 -24.758 1.00 94.00 188 GLY A N 1
ATOM 1445 C CA . GLY A 1 188 ? 3.058 2.073 -25.912 1.00 94.00 188 GLY A CA 1
ATOM 1446 C C . GLY A 1 188 ? 2.295 0.789 -25.589 1.00 94.00 188 GLY A C 1
ATOM 1447 O O . GLY A 1 188 ? 1.657 0.239 -26.484 1.00 94.00 188 GLY A O 1
ATOM 1448 N N . ALA A 1 189 ? 2.352 0.319 -24.338 1.00 91.06 189 ALA A N 1
ATOM 1449 C CA . ALA A 1 189 ? 1.768 -0.943 -23.891 1.00 91.06 189 ALA A CA 1
ATOM 1450 C C . ALA A 1 189 ? 2.208 -2.151 -24.751 1.00 91.06 189 ALA A C 1
ATOM 1452 O O . ALA A 1 189 ? 1.395 -2.999 -25.123 1.00 91.06 189 ALA A O 1
ATOM 1453 N N . ASP A 1 190 ? 3.501 -2.239 -25.090 1.00 91.50 190 ASP A N 1
ATOM 1454 C CA . ASP A 1 190 ? 4.023 -3.340 -25.909 1.00 91.50 190 ASP A CA 1
ATOM 1455 C C . ASP A 1 190 ? 4.312 -4.592 -25.069 1.00 91.50 190 ASP A C 1
ATOM 1457 O O . ASP A 1 190 ? 5.430 -4.831 -24.611 1.00 91.50 190 ASP A O 1
ATOM 1461 N N . PHE A 1 191 ? 3.290 -5.437 -24.918 1.00 88.25 191 PHE A N 1
ATOM 1462 C CA . PHE A 1 191 ? 3.373 -6.730 -24.227 1.00 88.25 191 PHE A CA 1
ATOM 1463 C C . PHE A 1 191 ? 4.392 -7.709 -24.838 1.00 88.25 191 PHE A C 1
ATOM 1465 O O . PHE A 1 191 ? 4.727 -8.709 -24.208 1.00 88.25 191 PHE A O 1
ATOM 1472 N N . ARG A 1 192 ? 4.863 -7.469 -26.071 1.00 89.19 192 ARG A N 1
ATOM 1473 C CA . ARG A 1 192 ? 5.797 -8.365 -26.775 1.00 89.19 192 ARG A CA 1
ATOM 1474 C C . ARG A 1 192 ? 7.253 -7.951 -26.596 1.00 89.19 192 ARG A C 1
ATOM 1476 O O . ARG A 1 192 ? 8.141 -8.689 -27.021 1.00 89.19 192 ARG A O 1
ATOM 1483 N N . HIS A 1 193 ? 7.509 -6.784 -26.006 1.00 94.94 193 HIS A N 1
ATOM 1484 C CA . HIS A 1 193 ? 8.868 -6.309 -25.814 1.00 94.94 193 HIS A CA 1
ATOM 1485 C C . HIS A 1 193 ? 9.610 -7.231 -24.821 1.00 94.94 193 HIS A C 1
ATOM 1487 O O . HIS A 1 193 ? 9.111 -7.432 -23.710 1.00 94.94 193 HIS A O 1
ATOM 1493 N N . PRO A 1 194 ? 10.816 -7.746 -25.145 1.00 94.69 194 PRO A N 1
ATOM 1494 C CA . PRO A 1 194 ? 11.530 -8.710 -24.299 1.00 94.69 194 PRO A CA 1
ATOM 1495 C C . PRO A 1 194 ? 11.689 -8.259 -22.843 1.00 94.69 194 PRO A C 1
ATOM 1497 O O . PRO A 1 194 ? 11.333 -8.997 -21.936 1.00 94.69 194 PRO A O 1
ATOM 1500 N N . ALA A 1 195 ? 12.083 -7.001 -22.615 1.00 94.50 195 ALA A N 1
ATOM 1501 C CA . ALA A 1 195 ? 12.212 -6.438 -21.266 1.00 94.50 195 ALA A CA 1
ATOM 1502 C C . ALA A 1 195 ? 10.906 -6.455 -20.436 1.00 94.50 195 ALA A C 1
ATOM 1504 O O . ALA A 1 195 ? 10.963 -6.537 -19.210 1.00 94.50 195 ALA A O 1
ATOM 1505 N N . ILE A 1 196 ? 9.733 -6.374 -21.078 1.00 94.25 196 ILE A N 1
ATOM 1506 C CA . ILE A 1 196 ? 8.433 -6.481 -20.397 1.00 94.25 196 ILE A CA 1
ATOM 1507 C C . ILE A 1 196 ? 8.139 -7.944 -20.054 1.00 94.25 196 ILE A C 1
ATOM 1509 O O . ILE A 1 196 ? 7.701 -8.229 -18.941 1.00 94.25 196 ILE A O 1
ATOM 1513 N N . GLY A 1 197 ? 8.445 -8.868 -20.970 1.00 89.88 197 GLY A N 1
ATOM 1514 C CA . GLY A 1 197 ? 8.386 -10.308 -20.709 1.00 89.88 197 GLY A CA 1
ATOM 1515 C C . GLY A 1 197 ? 9.300 -10.729 -19.556 1.00 89.88 197 GLY A C 1
ATOM 1516 O O . GLY A 1 197 ? 8.855 -11.420 -18.641 1.00 89.88 197 GLY A O 1
ATOM 1517 N N . ASP A 1 198 ? 10.539 -10.235 -19.539 1.00 94.50 198 ASP A N 1
ATOM 1518 C CA . ASP A 1 198 ? 11.498 -10.474 -18.459 1.00 94.50 198 ASP A CA 1
ATOM 1519 C C . ASP A 1 198 ? 10.961 -9.949 -17.126 1.00 94.50 198 ASP A C 1
ATOM 1521 O O . ASP A 1 198 ? 10.983 -10.668 -16.127 1.00 94.50 198 ASP A O 1
ATOM 1525 N N . ALA A 1 199 ? 10.415 -8.725 -17.108 1.00 95.19 199 ALA A N 1
ATOM 1526 C CA . ALA A 1 199 ? 9.788 -8.159 -15.919 1.00 95.19 199 ALA A CA 1
ATOM 1527 C C . ALA A 1 199 ? 8.605 -9.015 -15.439 1.00 95.19 199 ALA A C 1
ATOM 1529 O O . ALA A 1 199 ? 8.532 -9.333 -14.255 1.00 95.19 199 ALA A O 1
ATOM 1530 N N . ALA A 1 200 ? 7.716 -9.451 -16.335 1.00 92.31 200 ALA A N 1
ATOM 1531 C CA . ALA A 1 200 ? 6.606 -10.337 -15.989 1.00 92.31 200 ALA A CA 1
ATOM 1532 C C . ALA A 1 200 ? 7.092 -11.675 -15.399 1.00 92.31 200 ALA A C 1
ATOM 1534 O O . ALA A 1 200 ? 6.540 -12.131 -14.396 1.00 92.31 200 ALA A O 1
ATOM 1535 N N . ALA A 1 201 ? 8.174 -12.247 -15.933 1.00 89.06 201 ALA A N 1
ATOM 1536 C CA . ALA A 1 201 ? 8.803 -13.452 -15.394 1.00 89.06 201 ALA A CA 1
ATOM 1537 C C . ALA A 1 201 ? 9.441 -13.228 -14.006 1.00 89.06 201 ALA A C 1
ATOM 1539 O O . ALA A 1 201 ? 9.506 -14.157 -13.198 1.00 89.06 201 ALA A O 1
ATOM 1540 N N . LEU A 1 202 ? 9.896 -12.004 -13.682 1.00 96.94 202 LEU A N 1
ATOM 1541 C CA . LEU A 1 202 ? 10.273 -11.628 -12.307 1.00 96.94 202 LEU A CA 1
ATOM 1542 C C . LEU A 1 202 ? 9.074 -11.735 -11.364 1.00 96.94 202 LEU A C 1
ATOM 1544 O O . LEU A 1 202 ? 9.194 -12.323 -10.290 1.00 96.94 202 LEU A O 1
ATOM 1548 N N . PHE A 1 203 ? 7.924 -11.178 -11.758 1.00 96.00 203 PHE A N 1
ATOM 1549 C CA . PHE A 1 203 ? 6.711 -11.255 -10.946 1.00 96.00 203 PHE A CA 1
ATOM 1550 C C . PHE A 1 203 ? 6.271 -12.704 -10.772 1.00 96.00 203 PHE A C 1
ATOM 1552 O O . PHE A 1 203 ? 6.007 -13.112 -9.646 1.00 96.00 203 PHE A O 1
ATOM 1559 N N . GLU A 1 204 ? 6.241 -13.492 -11.847 1.00 89.62 204 GLU A N 1
ATOM 1560 C CA . GLU A 1 204 ? 5.806 -14.890 -11.825 1.00 89.62 204 GLU A CA 1
ATOM 1561 C C . GLU A 1 204 ? 6.561 -15.723 -10.782 1.00 89.62 204 GLU A C 1
ATOM 1563 O O . GLU A 1 204 ? 5.918 -16.358 -9.944 1.00 89.62 204 GLU A O 1
ATOM 1568 N N . ARG A 1 205 ? 7.897 -15.646 -10.758 1.00 91.00 205 ARG A N 1
ATOM 1569 C CA . ARG A 1 205 ? 8.733 -16.446 -9.846 1.00 91.00 205 ARG A CA 1
ATOM 1570 C C . ARG A 1 205 ? 8.789 -15.953 -8.398 1.00 91.00 205 ARG A C 1
ATOM 1572 O O . ARG A 1 205 ? 9.313 -16.659 -7.547 1.00 91.00 205 ARG A O 1
ATOM 1579 N N . ALA A 1 206 ? 8.330 -14.734 -8.119 1.00 95.75 206 ALA A N 1
ATOM 1580 C CA . ALA A 1 206 ? 8.455 -14.145 -6.790 1.00 95.75 206 ALA A CA 1
ATOM 1581 C C . ALA A 1 206 ? 7.431 -14.734 -5.804 1.00 95.75 206 ALA A C 1
ATOM 1583 O O . ALA A 1 206 ? 6.239 -14.795 -6.110 1.00 95.75 206 ALA A O 1
ATOM 1584 N N . ASP A 1 207 ? 7.868 -15.078 -4.595 1.00 95.38 207 ASP A N 1
ATOM 1585 C CA . ASP A 1 207 ? 6.999 -15.447 -3.468 1.00 95.38 207 ASP A CA 1
ATOM 1586 C C . ASP A 1 207 ? 6.431 -14.193 -2.781 1.00 95.38 207 ASP A C 1
ATOM 1588 O O . ASP A 1 207 ? 5.287 -14.157 -2.306 1.00 95.38 207 ASP A O 1
ATOM 1592 N N . GLY A 1 208 ? 7.249 -13.138 -2.754 1.00 97.50 208 GLY A N 1
ATOM 1593 C CA . GLY A 1 208 ? 6.947 -11.842 -2.169 1.00 97.50 208 GLY A CA 1
ATOM 1594 C C . GLY A 1 208 ? 7.249 -10.689 -3.117 1.00 97.50 208 GLY A C 1
ATOM 1595 O O . GLY A 1 208 ? 8.199 -10.751 -3.890 1.00 97.50 208 GLY A O 1
ATOM 1596 N N . VAL A 1 209 ? 6.478 -9.606 -3.036 1.00 98.62 209 VAL A N 1
ATOM 1597 C CA . VAL A 1 209 ? 6.747 -8.379 -3.795 1.00 98.62 209 VAL A CA 1
ATOM 1598 C C . VAL A 1 209 ? 6.735 -7.174 -2.861 1.00 98.62 209 VAL A C 1
ATOM 1600 O O . VAL A 1 209 ? 5.731 -6.896 -2.209 1.00 98.62 209 VAL A O 1
ATOM 1603 N N . VAL A 1 210 ? 7.830 -6.424 -2.814 1.00 98.62 210 VAL A N 1
ATOM 1604 C CA . VAL A 1 210 ? 7.874 -5.101 -2.185 1.00 98.62 210 VAL A CA 1
ATOM 1605 C C . VAL A 1 210 ? 7.682 -4.066 -3.288 1.00 98.62 210 VAL A C 1
ATOM 1607 O O . VAL A 1 210 ? 8.443 -4.043 -4.248 1.00 98.62 210 VAL A O 1
ATOM 1610 N N . ILE A 1 211 ? 6.660 -3.218 -3.188 1.00 98.62 211 ILE A N 1
ATOM 1611 C CA . ILE A 1 211 ? 6.348 -2.205 -4.206 1.00 98.62 211 ILE A CA 1
ATOM 1612 C C . ILE A 1 211 ? 6.528 -0.827 -3.591 1.00 98.62 211 ILE A C 1
ATOM 1614 O O . ILE A 1 211 ? 5.702 -0.400 -2.789 1.00 98.62 211 ILE A O 1
ATOM 1618 N N . GLY A 1 212 ? 7.585 -0.118 -3.982 1.00 98.38 212 GLY A N 1
ATOM 1619 C CA . GLY A 1 212 ? 7.851 1.250 -3.550 1.00 98.38 212 GLY A CA 1
ATOM 1620 C C . GLY A 1 212 ? 7.501 2.275 -4.621 1.00 98.38 212 GLY A C 1
ATOM 1621 O O . GLY A 1 212 ? 7.937 2.171 -5.765 1.00 98.38 212 GLY A O 1
ATOM 1622 N N . THR A 1 213 ? 6.764 3.322 -4.254 1.00 98.50 213 THR A N 1
ATOM 1623 C CA . THR A 1 213 ? 6.445 4.434 -5.165 1.00 98.50 213 THR A CA 1
ATOM 1624 C C . THR A 1 213 ? 6.525 5.800 -4.486 1.00 98.50 213 THR A C 1
ATOM 1626 O O . THR A 1 213 ? 6.032 5.960 -3.372 1.00 98.50 213 THR A O 1
ATOM 1629 N N . PRO A 1 214 ? 7.077 6.838 -5.137 1.00 97.56 214 PRO A N 1
ATOM 1630 C CA . PRO A 1 214 ? 6.828 8.196 -4.680 1.00 97.56 214 PRO A CA 1
ATOM 1631 C C . PRO A 1 214 ? 5.343 8.531 -4.875 1.00 97.56 214 PRO A C 1
ATOM 1633 O O . PRO A 1 214 ? 4.710 8.036 -5.815 1.00 97.56 214 PRO A O 1
ATOM 1636 N N . ILE A 1 215 ? 4.793 9.386 -4.017 1.00 97.12 215 ILE A N 1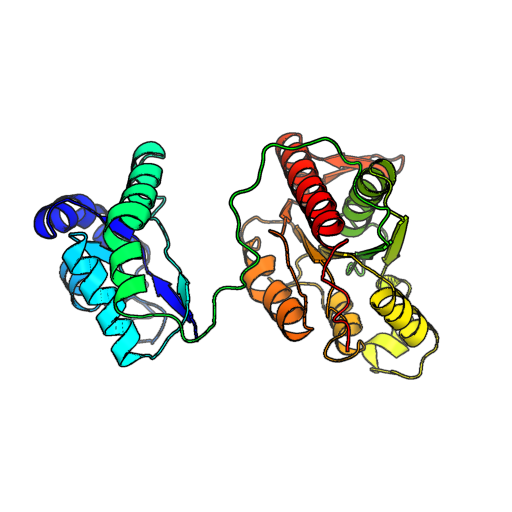
ATOM 1637 C CA . ILE A 1 215 ? 3.454 9.932 -4.208 1.00 97.12 215 ILE A CA 1
ATOM 1638 C C . ILE A 1 215 ? 3.506 11.130 -5.142 1.00 97.12 215 ILE A C 1
ATOM 1640 O O . ILE A 1 215 ? 4.014 12.191 -4.774 1.00 97.12 215 ILE A O 1
ATOM 1644 N N . TYR A 1 216 ? 2.888 10.990 -6.312 1.00 92.75 216 TYR A N 1
ATOM 1645 C CA . TYR A 1 216 ? 2.652 12.076 -7.256 1.00 92.75 216 TYR A CA 1
ATOM 1646 C C . TYR A 1 216 ? 1.149 12.296 -7.407 1.00 92.75 216 TYR A C 1
ATOM 1648 O O . TYR A 1 216 ? 0.402 11.371 -7.699 1.00 92.75 216 TYR A O 1
ATOM 1656 N N . LYS A 1 217 ? 0.698 13.540 -7.191 1.00 90.75 217 LYS A N 1
ATOM 1657 C CA . LYS A 1 217 ? -0.722 13.935 -7.305 1.00 90.75 217 LYS A CA 1
ATOM 1658 C C . LYS A 1 217 ? -1.670 13.034 -6.487 1.00 90.75 217 LYS A C 1
ATOM 1660 O O . LYS A 1 217 ? -2.701 12.604 -6.984 1.00 90.75 217 LYS A O 1
ATOM 1665 N N . ALA A 1 218 ? -1.306 12.785 -5.224 1.00 90.69 218 ALA A N 1
ATOM 1666 C CA . ALA A 1 218 ? -2.067 11.988 -4.252 1.00 90.69 218 ALA A CA 1
ATOM 1667 C C . ALA A 1 218 ? -2.252 10.493 -4.596 1.00 90.69 218 ALA A C 1
ATOM 1669 O O . ALA A 1 218 ? -3.066 9.820 -3.969 1.00 90.69 218 ALA A O 1
ATOM 1670 N N . ALA A 1 219 ? -1.471 9.953 -5.535 1.00 95.38 219 ALA A N 1
ATOM 1671 C CA . ALA A 1 219 ? -1.455 8.533 -5.872 1.00 95.38 219 ALA A CA 1
ATOM 1672 C C . ALA A 1 219 ? -0.021 8.028 -6.096 1.00 95.38 219 ALA A C 1
ATOM 1674 O O . ALA A 1 219 ? 0.948 8.790 -6.039 1.00 95.38 219 ALA A O 1
ATOM 1675 N N . TYR A 1 220 ? 0.107 6.726 -6.350 1.00 97.62 220 TYR A N 1
ATOM 1676 C CA . TYR A 1 220 ? 1.336 6.133 -6.872 1.00 97.62 220 TYR A CA 1
ATOM 1677 C C . TYR A 1 220 ? 1.746 6.769 -8.212 1.00 97.62 220 TYR A C 1
ATOM 1679 O O . TYR A 1 220 ? 0.954 7.435 -8.881 1.00 97.62 220 TYR A O 1
ATOM 1687 N N . SER A 1 221 ? 2.997 6.574 -8.623 1.00 98.12 221 SER A N 1
ATOM 1688 C CA . SER A 1 221 ? 3.511 7.175 -9.850 1.00 98.12 221 SER A CA 1
ATOM 1689 C C . SER A 1 221 ? 2.849 6.583 -11.102 1.00 98.12 221 SER A C 1
ATOM 1691 O O . SER A 1 221 ? 2.531 5.393 -11.166 1.00 98.12 221 SER A O 1
ATOM 1693 N N . GLY A 1 222 ? 2.720 7.402 -12.150 1.00 98.12 222 GLY A N 1
ATOM 1694 C CA . GLY A 1 222 ? 2.305 6.911 -13.468 1.00 98.12 222 GLY A CA 1
ATOM 1695 C C . GLY A 1 222 ? 3.256 5.842 -14.015 1.00 98.12 222 GLY A C 1
ATOM 1696 O O . GLY A 1 222 ? 2.796 4.876 -14.604 1.00 98.12 222 GLY A O 1
ATOM 1697 N N . LEU A 1 223 ? 4.561 5.951 -13.727 1.00 98.19 223 LEU A N 1
ATOM 1698 C CA . LEU A 1 223 ? 5.555 4.956 -14.134 1.00 98.19 223 LEU A CA 1
ATOM 1699 C C . LEU A 1 223 ? 5.289 3.576 -13.515 1.00 98.19 223 LEU A C 1
ATOM 1701 O O . LEU A 1 223 ? 5.349 2.577 -14.225 1.00 98.19 223 LEU A O 1
ATOM 1705 N N . LEU A 1 224 ? 4.971 3.516 -12.212 1.00 98.56 224 LEU A N 1
ATOM 1706 C CA . LEU A 1 224 ? 4.579 2.256 -11.579 1.00 98.56 224 LEU A CA 1
ATOM 1707 C C . LEU A 1 224 ? 3.354 1.684 -12.291 1.00 98.56 224 LEU A C 1
ATOM 1709 O O . LEU A 1 224 ? 3.334 0.508 -12.633 1.00 98.56 224 LEU A O 1
ATOM 1713 N N . LYS A 1 225 ? 2.344 2.525 -12.527 1.00 98.00 225 LYS A N 1
ATOM 1714 C CA . LYS A 1 225 ? 1.091 2.096 -13.146 1.00 98.00 225 LYS A CA 1
ATOM 1715 C C . LYS A 1 225 ? 1.283 1.552 -14.557 1.00 98.00 225 LYS A C 1
ATOM 1717 O O . LYS A 1 225 ? 0.713 0.512 -14.853 1.00 98.00 225 LYS A O 1
ATOM 1722 N N . SER A 1 226 ? 2.117 2.194 -15.374 1.00 98.19 226 SER A N 1
ATOM 1723 C CA . SER A 1 226 ? 2.447 1.718 -16.721 1.00 98.19 226 SER A CA 1
ATOM 1724 C C . SER A 1 226 ? 3.056 0.317 -16.707 1.00 98.19 226 SER A C 1
ATOM 1726 O O . SER A 1 226 ? 2.724 -0.487 -17.568 1.00 98.19 226 SER A O 1
ATOM 1728 N N . LEU A 1 227 ? 3.893 -0.013 -15.714 1.00 98.31 227 LEU A N 1
ATOM 1729 C CA . LEU A 1 227 ? 4.354 -1.392 -15.538 1.00 98.31 227 LEU A CA 1
ATOM 1730 C C . LEU A 1 227 ? 3.206 -2.317 -15.122 1.00 98.31 227 LEU A C 1
ATOM 1732 O O . LEU A 1 227 ? 3.043 -3.377 -15.713 1.00 98.31 227 LEU A O 1
ATOM 1736 N N . LEU A 1 228 ? 2.423 -1.938 -14.106 1.00 97.88 228 LEU A N 1
ATOM 1737 C CA . LEU A 1 228 ? 1.344 -2.791 -13.591 1.00 97.88 228 LEU A CA 1
ATOM 1738 C C . LEU A 1 228 ? 0.294 -3.122 -14.664 1.00 97.88 228 LEU A C 1
ATOM 1740 O O . LEU A 1 228 ? -0.226 -4.233 -14.664 1.00 97.88 228 LEU A O 1
ATOM 1744 N N . ASP A 1 229 ? 0.026 -2.197 -15.587 1.00 96.75 229 ASP A N 1
ATOM 1745 C CA . ASP A 1 229 ? -0.909 -2.384 -16.706 1.00 96.75 229 ASP A CA 1
ATOM 1746 C C . ASP A 1 229 ? -0.416 -3.364 -17.775 1.00 96.75 229 ASP A C 1
ATOM 1748 O O . ASP A 1 229 ? -1.220 -3.896 -18.540 1.00 96.75 229 ASP A O 1
ATOM 1752 N N . LEU A 1 230 ? 0.892 -3.617 -17.816 1.00 93.06 230 LEU A N 1
ATOM 1753 C CA . LEU A 1 230 ? 1.520 -4.559 -18.739 1.00 93.06 230 LEU A CA 1
ATOM 1754 C C . LEU A 1 230 ? 1.650 -5.974 -18.165 1.00 93.06 230 LEU A C 1
ATOM 1756 O O . LEU A 1 230 ? 1.986 -6.908 -18.893 1.00 93.06 230 LEU A O 1
ATOM 1760 N N . LEU A 1 231 ? 1.391 -6.146 -16.869 1.00 92.69 231 LEU A N 1
ATOM 1761 C CA . LEU A 1 231 ? 1.429 -7.451 -16.223 1.00 92.69 231 LEU A CA 1
ATOM 1762 C C . LEU A 1 231 ? 0.131 -8.234 -16.481 1.00 92.69 231 LEU A C 1
ATOM 1764 O O . LEU A 1 231 ? -0.930 -7.642 -16.689 1.00 92.69 231 LEU A O 1
ATOM 1768 N N . PRO A 1 232 ? 0.174 -9.579 -16.415 1.00 85.62 232 PRO A N 1
ATOM 1769 C CA . PRO A 1 232 ? -1.035 -10.391 -16.450 1.00 85.62 232 PRO A CA 1
ATOM 1770 C C . PRO A 1 232 ? -2.056 -9.956 -15.392 1.00 85.62 232 PRO A C 1
ATOM 1772 O O . PRO A 1 232 ? -1.690 -9.588 -14.274 1.00 85.62 232 PRO A O 1
ATOM 1775 N N . GLN A 1 233 ? -3.346 -10.097 -15.713 1.00 79.44 233 GLN A N 1
ATOM 1776 C CA . GLN A 1 233 ? -4.460 -9.670 -14.855 1.00 79.44 233 GLN A CA 1
ATOM 1777 C C . GLN A 1 233 ? -4.329 -10.131 -13.395 1.00 79.44 233 GLN A C 1
ATOM 1779 O O . GLN A 1 233 ? -4.723 -9.399 -12.496 1.00 79.44 233 GLN A O 1
ATOM 1784 N N . TYR A 1 234 ? -3.776 -11.323 -13.156 1.00 86.00 234 TYR A N 1
ATOM 1785 C CA . TYR A 1 234 ? -3.640 -11.924 -11.829 1.00 86.00 234 TYR A CA 1
ATOM 1786 C C . TYR A 1 234 ? -2.181 -12.162 -11.410 1.00 86.00 234 TYR A C 1
ATOM 1788 O O . TYR A 1 234 ? -1.889 -13.116 -10.684 1.00 86.00 234 TYR A O 1
ATOM 1796 N N . ALA A 1 235 ? -1.255 -11.310 -11.863 1.00 85.00 235 ALA A N 1
ATOM 1797 C CA . ALA A 1 235 ? 0.187 -11.467 -11.651 1.00 85.00 235 ALA A CA 1
ATOM 1798 C C . ALA A 1 235 ? 0.631 -11.531 -10.174 1.00 85.00 235 ALA A C 1
ATOM 1800 O O . ALA A 1 235 ? 1.755 -11.945 -9.898 1.00 85.00 235 ALA A O 1
ATOM 1801 N N . LEU A 1 236 ? -0.224 -11.151 -9.215 1.00 93.25 236 LEU A N 1
ATOM 1802 C CA . LEU A 1 236 ? 0.076 -11.208 -7.778 1.00 93.25 236 LEU A CA 1
ATOM 1803 C C . LEU A 1 236 ? -0.559 -12.412 -7.061 1.00 93.25 236 LEU A C 1
ATOM 1805 O O . LEU A 1 236 ? -0.464 -12.524 -5.836 1.00 93.25 236 LEU A O 1
ATOM 1809 N N . THR A 1 237 ? -1.172 -13.338 -7.803 1.00 86.56 237 THR A N 1
ATOM 1810 C CA . THR A 1 237 ? -1.778 -14.553 -7.238 1.00 86.56 237 THR A CA 1
ATOM 1811 C C . THR A 1 237 ? -0.776 -15.352 -6.419 1.00 86.56 237 THR A C 1
ATOM 1813 O O . THR A 1 237 ? 0.322 -15.656 -6.873 1.00 86.56 237 THR A O 1
ATOM 1816 N N . GLY A 1 238 ? -1.167 -15.701 -5.192 1.00 83.44 238 GLY A N 1
ATOM 1817 C CA . GLY A 1 238 ? -0.333 -16.492 -4.285 1.00 83.44 238 GLY A CA 1
ATOM 1818 C C . GLY A 1 238 ? 0.832 -15.725 -3.653 1.00 83.44 238 GLY A C 1
ATOM 1819 O O . GLY A 1 238 ? 1.561 -16.316 -2.860 1.00 83.44 238 GLY A O 1
ATOM 1820 N N . LYS A 1 239 ? 0.986 -14.422 -3.930 1.00 93.31 239 LYS A N 1
ATOM 1821 C CA . LYS A 1 239 ? 2.119 -13.610 -3.457 1.00 93.31 239 LYS A CA 1
ATOM 1822 C C . LYS A 1 239 ? 1.765 -12.797 -2.218 1.00 93.31 239 LYS A C 1
ATOM 1824 O O . LYS A 1 239 ? 0.613 -12.388 -2.031 1.00 93.31 239 LYS A O 1
ATOM 1829 N N . THR A 1 240 ? 2.751 -12.588 -1.351 1.00 97.19 240 THR A N 1
ATOM 1830 C CA . THR A 1 240 ? 2.663 -11.609 -0.256 1.00 97.19 240 THR A CA 1
ATOM 1831 C C . THR A 1 240 ? 3.208 -10.271 -0.750 1.00 97.19 240 THR A C 1
ATOM 1833 O O . THR A 1 240 ? 4.253 -10.240 -1.387 1.00 97.19 240 THR A O 1
ATOM 1836 N N . VAL A 1 241 ? 2.517 -9.162 -0.490 1.00 98.19 241 VAL A N 1
ATOM 1837 C CA . VAL A 1 241 ? 2.872 -7.849 -1.048 1.00 98.19 241 VAL A CA 1
ATOM 1838 C C . VAL A 1 241 ? 3.032 -6.806 0.052 1.00 98.19 241 VAL A C 1
ATOM 1840 O O . VAL A 1 241 ? 2.122 -6.630 0.863 1.00 98.19 241 VAL A O 1
ATOM 1843 N N . LEU A 1 242 ? 4.160 -6.094 0.050 1.00 98.38 242 LEU A N 1
ATOM 1844 C CA . LEU A 1 242 ? 4.436 -4.943 0.911 1.00 98.38 242 LEU A CA 1
ATOM 1845 C C . LEU A 1 242 ? 4.399 -3.644 0.088 1.00 98.38 242 LEU A C 1
ATOM 1847 O O . LEU A 1 242 ? 5.337 -3.370 -0.662 1.00 98.38 242 LEU A O 1
ATOM 1851 N N . PRO A 1 243 ? 3.336 -2.830 0.207 1.00 98.06 243 PRO A N 1
ATOM 1852 C CA . PRO A 1 243 ? 3.284 -1.519 -0.421 1.00 98.06 243 PRO A CA 1
ATOM 1853 C C . PRO A 1 243 ? 4.017 -0.469 0.424 1.00 98.06 243 PRO A C 1
ATOM 1855 O O . PRO A 1 243 ? 3.740 -0.295 1.611 1.00 98.06 243 PRO A O 1
ATOM 1858 N N . LEU A 1 244 ? 4.913 0.277 -0.213 1.00 97.50 244 LEU A N 1
ATOM 1859 C CA . LEU A 1 244 ? 5.679 1.366 0.379 1.00 97.50 244 LEU A CA 1
ATOM 1860 C C . LEU A 1 244 ? 5.492 2.635 -0.437 1.00 97.50 244 LEU A C 1
ATOM 1862 O O . LEU A 1 244 ? 5.495 2.613 -1.671 1.00 97.50 244 LEU A O 1
ATOM 1866 N N . ALA A 1 245 ? 5.380 3.764 0.249 1.00 97.31 245 ALA A N 1
ATOM 1867 C CA . ALA A 1 245 ? 5.354 5.052 -0.413 1.00 97.31 245 ALA A CA 1
ATOM 1868 C C . ALA A 1 245 ? 6.267 6.071 0.256 1.00 97.31 245 ALA A C 1
ATOM 1870 O O . ALA A 1 245 ? 6.489 6.036 1.465 1.00 97.31 245 ALA A O 1
ATOM 1871 N N . THR A 1 246 ? 6.776 7.007 -0.541 1.00 97.25 246 THR A N 1
ATOM 1872 C CA . THR A 1 246 ? 7.452 8.199 -0.020 1.00 97.25 246 THR A CA 1
ATOM 1873 C C . THR A 1 246 ? 6.754 9.462 -0.494 1.00 97.25 246 THR A C 1
ATOM 1875 O O . THR A 1 246 ? 6.185 9.494 -1.587 1.00 97.25 246 THR A O 1
ATOM 1878 N N . GLY A 1 247 ? 6.795 10.530 0.295 1.00 94.50 247 GLY A N 1
ATOM 1879 C CA . GLY A 1 247 ? 6.271 11.815 -0.155 1.00 94.50 247 GLY A CA 1
ATOM 1880 C C . GLY A 1 247 ? 6.572 12.979 0.776 1.00 94.50 247 GLY A C 1
ATOM 1881 O O . GLY A 1 247 ? 6.961 12.805 1.927 1.00 94.50 247 GLY A O 1
ATOM 1882 N N . GLY A 1 248 ? 6.357 14.195 0.277 1.00 91.50 248 GLY A N 1
ATOM 1883 C CA . GLY A 1 248 ? 6.704 15.419 1.004 1.00 91.50 248 GLY A CA 1
ATOM 1884 C C . GLY A 1 248 ? 5.752 15.804 2.144 1.00 91.50 248 GLY A C 1
ATOM 1885 O O . GLY A 1 248 ? 6.084 16.682 2.934 1.00 91.50 248 GLY A O 1
ATOM 1886 N N . SER A 1 249 ? 4.568 15.187 2.241 1.00 90.75 249 SER A N 1
ATOM 1887 C CA . SER A 1 249 ? 3.543 15.542 3.232 1.00 90.75 249 SER A CA 1
ATOM 1888 C C . SER A 1 249 ? 2.743 14.329 3.697 1.00 90.75 249 SER A C 1
ATOM 1890 O O . SER A 1 249 ? 2.419 13.446 2.901 1.00 90.75 249 SER A O 1
ATOM 1892 N N . THR A 1 250 ? 2.356 14.334 4.975 1.00 89.25 250 THR A N 1
ATOM 1893 C CA . THR A 1 250 ? 1.492 13.318 5.594 1.00 89.25 250 THR A CA 1
ATOM 1894 C C . THR A 1 250 ? 0.067 13.329 5.038 1.00 89.25 250 THR A C 1
ATOM 1896 O O . THR A 1 250 ? -0.653 12.345 5.182 1.00 89.25 250 THR A O 1
ATOM 1899 N N . ALA A 1 251 ? -0.334 14.398 4.338 1.00 85.19 251 ALA A N 1
ATOM 1900 C CA . ALA A 1 251 ? -1.648 14.513 3.705 1.00 85.19 251 ALA A CA 1
ATOM 1901 C C . ALA A 1 251 ? -1.942 13.399 2.682 1.00 85.19 251 ALA A C 1
ATOM 1903 O O . ALA A 1 251 ? -3.099 13.174 2.340 1.00 85.19 251 ALA A O 1
ATOM 1904 N N . HIS A 1 252 ? -0.914 12.693 2.198 1.00 87.56 252 HIS A N 1
ATOM 1905 C CA . HIS A 1 252 ? -1.067 11.617 1.221 1.00 87.56 252 HIS A CA 1
ATOM 1906 C C . HIS A 1 252 ? -0.788 10.212 1.766 1.00 87.56 252 HIS A C 1
ATOM 1908 O O . HIS A 1 252 ? -0.682 9.280 0.974 1.00 87.56 252 HIS A O 1
ATOM 1914 N N . VAL A 1 253 ? -0.688 10.023 3.086 1.00 87.81 253 VAL A N 1
ATOM 1915 C CA . VAL A 1 253 ? -0.482 8.686 3.686 1.00 87.81 253 VAL A CA 1
ATOM 1916 C C . VAL A 1 253 ? -1.548 7.693 3.202 1.00 87.81 253 VAL A C 1
ATOM 1918 O O . VAL A 1 253 ? -1.237 6.563 2.833 1.00 87.81 253 VAL A O 1
ATOM 1921 N N . LEU A 1 254 ? -2.796 8.157 3.087 1.00 90.19 254 LEU A N 1
ATOM 1922 C CA . LEU A 1 254 ? -3.931 7.360 2.616 1.00 90.19 254 LEU A CA 1
ATOM 1923 C C . LEU A 1 254 ? -3.836 6.930 1.141 1.00 90.19 254 LEU A C 1
ATOM 1925 O O . LEU A 1 254 ? -4.590 6.057 0.720 1.00 90.19 254 LEU A O 1
ATOM 1929 N N . ALA A 1 255 ? -2.904 7.471 0.348 1.00 90.81 255 ALA A N 1
ATOM 1930 C CA . ALA A 1 255 ? -2.709 7.049 -1.040 1.00 90.81 255 ALA A CA 1
ATOM 1931 C C . ALA A 1 255 ? -2.319 5.563 -1.149 1.00 90.81 255 ALA A C 1
ATOM 1933 O O . ALA A 1 255 ? -2.658 4.907 -2.136 1.00 90.81 255 ALA A O 1
ATOM 1934 N N . ILE A 1 256 ? -1.657 5.005 -0.129 1.00 93.31 256 ILE A N 1
ATOM 1935 C CA . ILE A 1 256 ? -1.357 3.571 -0.084 1.00 93.31 256 ILE A CA 1
ATOM 1936 C C . ILE A 1 256 ? -2.655 2.758 -0.070 1.00 93.31 256 ILE A C 1
ATOM 1938 O O . ILE A 1 256 ? -2.833 1.870 -0.902 1.00 93.31 256 ILE A O 1
ATOM 1942 N N . ASP A 1 257 ? -3.577 3.076 0.837 1.00 91.75 257 ASP A N 1
ATOM 1943 C CA . ASP A 1 257 ? -4.777 2.265 1.049 1.00 91.75 257 ASP A CA 1
ATOM 1944 C C . ASP A 1 257 ? -5.903 2.567 0.057 1.00 91.75 257 ASP A C 1
ATOM 1946 O O . ASP A 1 257 ? -6.667 1.662 -0.273 1.00 91.75 257 ASP A O 1
ATOM 1950 N N . TYR A 1 258 ? -5.991 3.798 -0.454 1.00 93.50 258 TYR A N 1
ATOM 1951 C CA . TYR A 1 258 ? -7.071 4.216 -1.356 1.00 93.50 258 TYR A CA 1
ATOM 1952 C C . TYR A 1 258 ? -6.691 4.232 -2.838 1.00 93.50 258 TYR A C 1
ATOM 1954 O O . TYR A 1 258 ? -7.585 4.148 -3.675 1.00 93.50 258 TYR A O 1
ATOM 1962 N N . ALA A 1 259 ? -5.402 4.315 -3.185 1.00 94.75 259 ALA A N 1
ATOM 1963 C CA . ALA A 1 259 ? -4.964 4.233 -4.578 1.00 94.75 259 ALA A CA 1
ATOM 1964 C C . ALA A 1 259 ? -4.256 2.905 -4.858 1.00 94.75 259 ALA A C 1
ATOM 1966 O O . ALA A 1 259 ? -4.707 2.140 -5.710 1.00 94.75 259 ALA A O 1
ATOM 1967 N N . LEU A 1 260 ? -3.167 2.602 -4.143 1.00 97.25 260 LEU A N 1
ATOM 1968 C CA . LEU A 1 260 ? -2.306 1.463 -4.481 1.00 97.25 260 LEU A CA 1
ATOM 1969 C C . LEU A 1 260 ? -2.938 0.110 -4.125 1.00 97.25 260 LEU A C 1
ATOM 1971 O O . LEU A 1 260 ? -3.034 -0.769 -4.980 1.00 97.25 260 LEU A O 1
ATOM 1975 N N . ARG A 1 261 ? -3.408 -0.063 -2.885 1.00 96.94 261 ARG A N 1
ATOM 1976 C CA . ARG A 1 261 ? -3.973 -1.329 -2.390 1.00 96.94 261 ARG A CA 1
ATOM 1977 C C . ARG A 1 261 ? -5.129 -1.864 -3.257 1.00 96.94 261 ARG A C 1
ATOM 1979 O O . ARG A 1 261 ? -5.130 -3.070 -3.504 1.00 96.94 261 ARG A O 1
ATOM 1986 N N . PRO A 1 262 ? -6.074 -1.046 -3.770 1.00 96.88 262 PRO A N 1
ATOM 1987 C CA . PRO A 1 262 ? -7.099 -1.516 -4.702 1.00 96.88 262 PRO A CA 1
ATOM 1988 C C . PRO A 1 262 ? -6.538 -2.176 -5.967 1.00 96.88 262 PRO A C 1
ATOM 1990 O O . PRO A 1 262 ? -7.028 -3.236 -6.349 1.00 96.88 262 PRO A O 1
ATOM 1993 N N . VAL A 1 263 ? -5.487 -1.608 -6.570 1.00 97.62 263 VAL A N 1
ATOM 1994 C CA . VAL A 1 263 ? -4.838 -2.177 -7.766 1.00 97.62 263 VAL A CA 1
ATOM 1995 C C . VAL A 1 263 ? -4.173 -3.514 -7.439 1.00 97.62 263 VAL A C 1
ATOM 1997 O O . VAL A 1 263 ? -4.338 -4.496 -8.157 1.00 97.62 263 VAL A O 1
ATOM 2000 N N . LEU A 1 264 ? -3.471 -3.589 -6.309 1.00 97.50 264 LEU A N 1
ATOM 2001 C CA . LEU A 1 264 ? -2.821 -4.828 -5.874 1.00 97.50 264 LEU A CA 1
ATOM 2002 C C . LEU A 1 264 ? -3.843 -5.941 -5.590 1.00 97.50 264 LEU A C 1
ATOM 2004 O O . LEU A 1 264 ? -3.624 -7.097 -5.951 1.00 97.50 264 LEU A O 1
ATOM 2008 N N . ASN A 1 265 ? -4.986 -5.585 -4.996 1.00 92.88 265 ASN A N 1
ATOM 2009 C CA . ASN A 1 265 ? -6.102 -6.507 -4.789 1.00 92.88 265 ASN A CA 1
ATOM 2010 C C . ASN A 1 265 ? -6.707 -6.985 -6.115 1.00 92.88 265 ASN A C 1
ATOM 2012 O O . ASN A 1 265 ? -6.964 -8.180 -6.256 1.00 92.88 265 ASN A O 1
ATOM 2016 N N . SER A 1 266 ? -6.922 -6.094 -7.094 1.00 90.62 266 SER A N 1
ATOM 2017 C CA . SER A 1 266 ? -7.461 -6.502 -8.401 1.00 90.62 266 SER A CA 1
ATOM 2018 C C . SER A 1 266 ? -6.524 -7.449 -9.149 1.00 90.62 266 SER A C 1
ATOM 2020 O O . SER A 1 266 ? -6.998 -8.287 -9.908 1.00 90.62 266 SER A O 1
ATOM 2022 N N . MET A 1 267 ? -5.218 -7.362 -8.876 1.00 94.06 267 MET A N 1
ATOM 2023 C CA . MET A 1 267 ? -4.189 -8.248 -9.425 1.00 94.06 267 MET A CA 1
ATOM 2024 C C . MET A 1 267 ? -4.050 -9.599 -8.699 1.00 94.06 267 MET A C 1
ATOM 2026 O O . MET A 1 267 ? -3.156 -10.384 -9.018 1.00 94.06 267 MET A O 1
ATOM 2030 N N . GLY A 1 268 ? -4.911 -9.891 -7.718 1.00 83.44 268 GLY A N 1
ATOM 2031 C CA . GLY A 1 268 ? -4.963 -11.194 -7.050 1.00 83.44 268 GLY A CA 1
ATOM 2032 C C . GLY A 1 268 ? -3.972 -11.383 -5.899 1.00 83.44 268 GLY A C 1
ATOM 2033 O O . GLY A 1 268 ? -3.746 -12.523 -5.496 1.00 83.44 268 GLY A O 1
ATOM 2034 N N . ALA A 1 269 ? -3.391 -10.307 -5.352 1.00 90.88 269 ALA A N 1
ATOM 2035 C CA . ALA A 1 269 ? -2.481 -10.397 -4.209 1.00 90.88 269 ALA A CA 1
ATOM 2036 C C . ALA A 1 269 ? -3.103 -11.210 -3.060 1.00 90.88 269 ALA A C 1
ATOM 2038 O O . ALA A 1 269 ? -4.152 -10.856 -2.520 1.00 90.88 269 ALA A O 1
ATOM 2039 N N . ALA A 1 270 ? -2.452 -12.308 -2.673 1.00 85.19 270 ALA A N 1
ATOM 2040 C CA . ALA A 1 270 ? -3.020 -13.232 -1.694 1.00 85.19 270 ALA A CA 1
ATOM 2041 C C . ALA A 1 270 ? -2.949 -12.685 -0.262 1.00 85.19 270 ALA A C 1
ATOM 2043 O O . ALA A 1 270 ? -3.795 -13.000 0.574 1.00 85.19 270 ALA A O 1
ATOM 2044 N N . HIS A 1 271 ? -1.924 -11.887 0.038 1.00 9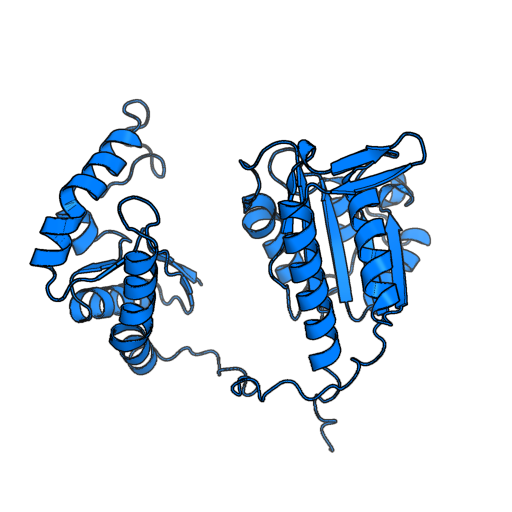3.38 271 HIS A N 1
ATOM 2045 C CA . HIS A 1 271 ? -1.804 -11.183 1.308 1.00 93.38 271 HIS A CA 1
ATOM 2046 C C . HIS A 1 271 ? -1.073 -9.860 1.097 1.00 93.38 271 HIS A C 1
ATOM 2048 O O . HIS A 1 271 ? 0.085 -9.857 0.701 1.00 93.38 271 HIS A O 1
ATOM 2054 N N . ILE A 1 272 ? -1.736 -8.737 1.368 1.00 95.31 272 ILE A N 1
ATOM 2055 C CA . ILE A 1 272 ? -1.097 -7.420 1.356 1.00 95.31 272 ILE A CA 1
ATOM 2056 C C . ILE A 1 272 ? -0.892 -7.001 2.808 1.00 95.31 272 ILE A C 1
ATOM 2058 O O . ILE A 1 272 ? -1.875 -6.746 3.510 1.00 95.31 272 ILE A O 1
ATOM 2062 N N . VAL A 1 273 ? 0.361 -6.923 3.251 1.00 94.12 273 VAL A N 1
ATOM 2063 C CA . VAL A 1 273 ? 0.687 -6.489 4.617 1.00 94.12 273 VAL A CA 1
ATOM 2064 C C . VAL A 1 273 ? 0.324 -5.003 4.821 1.00 94.12 273 VAL A C 1
ATOM 2066 O O . VAL A 1 273 ? 0.000 -4.299 3.848 1.00 94.12 273 VAL A O 1
ATOM 2069 N N . PRO A 1 274 ? 0.301 -4.491 6.066 1.00 90.31 274 PRO A N 1
ATOM 2070 C CA . PRO A 1 274 ? 0.189 -3.055 6.299 1.00 90.31 274 PRO A CA 1
ATOM 2071 C C . PRO A 1 274 ? 1.265 -2.312 5.504 1.00 90.31 274 PRO A C 1
ATOM 2073 O O . PRO A 1 274 ? 2.436 -2.682 5.536 1.00 90.31 274 PRO A O 1
ATOM 2076 N N . GLY A 1 275 ? 0.848 -1.310 4.732 1.00 91.06 275 GLY A N 1
ATOM 2077 C CA . GLY A 1 275 ? 1.794 -0.515 3.964 1.00 91.06 275 GLY A CA 1
ATOM 2078 C C . GLY A 1 275 ? 2.451 0.547 4.829 1.00 91.06 275 GLY A C 1
ATOM 2079 O O . GLY A 1 275 ? 1.925 0.903 5.883 1.00 91.06 275 GLY A O 1
ATOM 2080 N N . TRP A 1 276 ? 3.579 1.077 4.365 1.00 95.50 276 TRP A N 1
ATOM 2081 C CA . TRP A 1 276 ? 4.312 2.106 5.096 1.00 95.50 276 TRP A CA 1
ATOM 2082 C C . TRP A 1 276 ? 4.579 3.342 4.242 1.00 95.50 276 TRP A C 1
ATOM 2084 O O . TRP A 1 276 ? 4.977 3.244 3.079 1.00 95.50 276 TRP A O 1
ATOM 2094 N N . PHE A 1 277 ? 4.359 4.515 4.836 1.00 96.00 277 PHE A N 1
ATOM 2095 C CA . PHE A 1 277 ? 4.628 5.808 4.224 1.00 96.00 277 PHE A CA 1
ATOM 2096 C C . PHE A 1 277 ? 5.782 6.492 4.956 1.00 96.00 277 PHE A C 1
ATOM 2098 O O . PHE A 1 277 ? 5.672 6.780 6.146 1.00 96.00 277 PHE A O 1
ATOM 2105 N N . THR A 1 278 ? 6.848 6.824 4.232 1.00 96.12 278 THR A N 1
ATOM 2106 C CA . THR A 1 278 ? 7.987 7.570 4.781 1.00 96.12 278 THR A CA 1
ATOM 2107 C C . THR A 1 278 ? 8.016 8.983 4.212 1.00 96.12 278 THR A C 1
ATOM 2109 O O . THR A 1 278 ? 7.949 9.190 2.999 1.00 96.12 278 THR A O 1
ATOM 2112 N N . LEU A 1 279 ? 8.141 9.981 5.082 1.00 95.56 279 LEU A N 1
ATOM 2113 C CA . LEU A 1 279 ? 8.255 11.366 4.644 1.00 95.56 279 LEU A CA 1
ATOM 2114 C C . LEU A 1 279 ? 9.621 11.630 4.013 1.00 95.56 279 LEU A C 1
ATOM 2116 O O . LEU A 1 279 ? 10.644 11.183 4.521 1.00 95.56 279 LEU A O 1
ATOM 2120 N N . ASP A 1 280 ? 9.654 12.442 2.959 1.00 93.8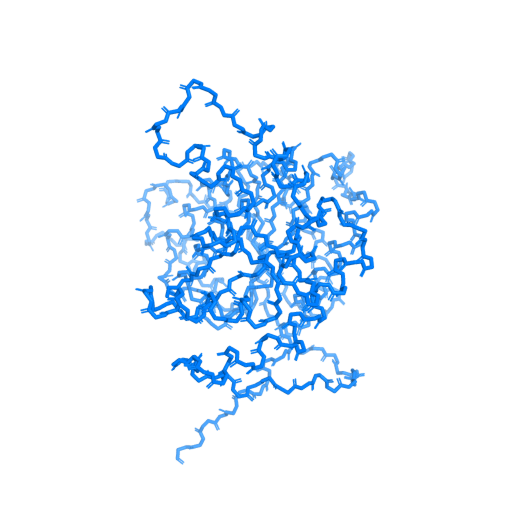8 280 ASP A N 1
ATOM 2121 C CA . ASP A 1 280 ? 10.903 12.792 2.271 1.00 93.88 280 ASP A CA 1
ATOM 2122 C C . ASP A 1 280 ? 11.945 13.428 3.207 1.00 93.88 280 ASP A C 1
ATOM 2124 O O . ASP A 1 280 ? 13.139 13.216 3.017 1.00 93.88 280 ASP A O 1
ATOM 2128 N N . ARG A 1 281 ? 11.499 14.187 4.221 1.00 93.25 281 ARG A N 1
ATOM 2129 C CA . ARG A 1 281 ? 12.363 14.826 5.234 1.00 93.25 281 ARG A CA 1
ATOM 2130 C C . ARG A 1 281 ? 12.991 13.841 6.222 1.00 93.25 281 ARG A C 1
ATOM 2132 O O . ARG A 1 281 ? 13.968 14.185 6.873 1.00 93.25 281 ARG A O 1
ATOM 2139 N N . ASP A 1 282 ? 12.419 12.646 6.336 1.00 94.56 282 ASP A N 1
ATOM 2140 C CA . ASP A 1 282 ? 12.930 11.595 7.212 1.00 94.56 282 ASP A CA 1
ATOM 2141 C C . ASP A 1 282 ? 13.947 10.713 6.483 1.00 94.56 282 ASP A C 1
ATOM 2143 O O . ASP A 1 282 ? 14.494 9.802 7.093 1.00 94.56 282 ASP A O 1
ATOM 2147 N N . ILE A 1 283 ? 14.187 10.955 5.188 1.00 94.81 283 ILE A N 1
ATOM 2148 C CA . ILE A 1 283 ? 15.126 10.207 4.355 1.00 94.81 283 ILE A CA 1
ATOM 2149 C C . ILE A 1 283 ? 16.273 11.136 3.969 1.00 94.81 283 ILE A C 1
ATOM 2151 O O . ILE A 1 283 ? 16.159 11.954 3.050 1.00 94.81 283 ILE A O 1
ATOM 2155 N N . ASN A 1 284 ? 17.405 10.962 4.639 1.00 92.81 284 ASN A N 1
ATOM 2156 C CA . ASN A 1 284 ? 18.630 11.680 4.339 1.00 92.81 284 ASN A CA 1
ATOM 2157 C C . ASN A 1 284 ? 19.544 10.788 3.506 1.00 92.81 284 ASN A C 1
ATOM 2159 O O . ASN A 1 284 ? 19.734 9.612 3.810 1.00 92.81 284 ASN A O 1
ATOM 2163 N N . VAL A 1 285 ? 20.109 11.354 2.447 1.00 89.06 285 VAL A N 1
ATOM 2164 C CA . VAL A 1 285 ? 21.105 10.675 1.622 1.00 89.06 285 VAL A CA 1
ATOM 2165 C C . VAL A 1 285 ? 22.398 11.467 1.737 1.00 89.06 285 VAL A C 1
ATOM 2167 O O . VAL A 1 285 ? 22.413 12.631 1.341 1.00 89.06 285 VAL A O 1
ATOM 2170 N N . GLY A 1 286 ? 23.439 10.846 2.286 1.00 84.00 286 GLY A N 1
ATOM 2171 C CA . GLY A 1 286 ? 24.782 11.413 2.349 1.00 84.00 286 GLY A CA 1
ATOM 2172 C C . GLY A 1 286 ? 25.431 11.528 0.969 1.00 84.00 286 GLY A C 1
ATOM 2173 O O . GLY A 1 286 ? 24.976 10.926 -0.009 1.00 84.00 286 GLY A O 1
ATOM 2174 N N . ASP A 1 287 ? 26.517 12.295 0.897 1.00 79.69 287 ASP A N 1
ATOM 2175 C CA . ASP A 1 287 ? 27.278 12.527 -0.340 1.00 79.69 287 ASP A CA 1
ATOM 2176 C C . ASP A 1 287 ? 27.933 11.244 -0.883 1.00 79.69 287 ASP A C 1
ATOM 2178 O O . ASP A 1 287 ? 28.137 11.096 -2.086 1.00 79.69 287 ASP A O 1
ATOM 2182 N N . ASP A 1 288 ? 28.192 10.279 -0.000 1.00 79.88 288 ASP A N 1
ATOM 2183 C CA . ASP A 1 288 ? 28.657 8.922 -0.309 1.00 79.88 288 ASP A CA 1
ATOM 2184 C C . ASP A 1 288 ? 27.531 7.985 -0.795 1.00 79.88 288 ASP A C 1
ATOM 2186 O O . ASP A 1 288 ? 27.760 6.813 -1.092 1.00 79.88 288 ASP A O 1
ATOM 2190 N N . GLY A 1 289 ? 26.299 8.491 -0.883 1.00 75.88 289 GLY A N 1
ATOM 2191 C CA . GLY A 1 289 ? 25.117 7.732 -1.267 1.00 75.88 289 GLY A CA 1
ATOM 2192 C C . GLY A 1 289 ? 24.484 6.929 -0.131 1.00 75.88 289 GLY A C 1
ATOM 2193 O O . GLY A 1 289 ? 23.444 6.307 -0.374 1.00 75.88 289 GLY A O 1
ATOM 2194 N N . THR A 1 290 ? 25.042 6.964 1.086 1.00 82.38 290 THR A N 1
ATOM 2195 C CA . THR A 1 290 ? 24.467 6.271 2.244 1.00 82.38 290 THR A CA 1
ATOM 2196 C C . THR A 1 290 ? 23.119 6.871 2.615 1.00 82.38 290 THR A C 1
ATOM 2198 O O . THR A 1 290 ? 22.922 8.086 2.615 1.00 82.38 290 THR A O 1
ATOM 2201 N N . LEU A 1 291 ? 22.149 6.005 2.904 1.00 89.25 291 LEU A N 1
ATOM 2202 C CA . LEU A 1 291 ? 20.817 6.418 3.320 1.00 89.25 291 LEU A CA 1
ATOM 2203 C C . LEU A 1 291 ? 20.696 6.293 4.835 1.00 89.25 291 LEU A C 1
ATOM 2205 O O . LEU A 1 291 ? 20.927 5.225 5.398 1.00 89.25 291 LEU A O 1
ATOM 2209 N N . THR A 1 292 ? 20.282 7.377 5.479 1.00 91.31 292 THR A N 1
ATOM 2210 C CA . THR A 1 292 ? 19.887 7.390 6.886 1.00 91.31 292 THR A CA 1
ATOM 2211 C C . THR A 1 292 ? 18.418 7.773 6.988 1.00 91.31 292 THR A C 1
ATOM 2213 O O . THR A 1 292 ? 17.944 8.690 6.314 1.00 91.31 292 THR A O 1
ATOM 2216 N N . VAL A 1 293 ? 17.681 7.033 7.814 1.00 92.94 293 VAL A N 1
ATOM 2217 C CA . VAL A 1 293 ? 16.268 7.298 8.094 1.00 92.94 293 VAL A CA 1
ATOM 2218 C C . VAL A 1 293 ? 16.150 7.865 9.502 1.00 92.94 293 VAL A C 1
ATOM 2220 O O . VAL A 1 293 ? 16.849 7.411 10.408 1.00 92.94 293 VAL A O 1
ATOM 2223 N N . ALA A 1 294 ? 15.276 8.852 9.701 1.00 92.06 294 ALA A N 1
ATOM 2224 C CA . ALA A 1 294 ? 14.995 9.386 11.031 1.00 92.06 294 ALA A CA 1
ATOM 2225 C C . ALA A 1 294 ? 14.589 8.252 12.003 1.00 92.06 294 ALA A C 1
ATOM 2227 O O . ALA A 1 294 ? 13.826 7.375 11.593 1.00 92.06 294 ALA A O 1
ATOM 2228 N N . PRO A 1 295 ? 15.032 8.258 13.278 1.00 85.81 295 PRO A N 1
ATOM 2229 C CA . PRO A 1 295 ? 14.925 7.097 14.170 1.00 85.81 295 PRO A CA 1
ATOM 2230 C C . PRO A 1 295 ? 13.525 6.475 14.274 1.00 85.81 295 PRO A C 1
ATOM 2232 O O . PRO A 1 295 ? 13.387 5.266 14.114 1.00 85.81 295 PRO A O 1
ATOM 2235 N N . GLY A 1 296 ? 12.477 7.288 14.456 1.00 85.12 296 GLY A N 1
ATOM 2236 C CA . GLY A 1 296 ? 11.100 6.779 14.547 1.00 85.12 296 GLY A CA 1
ATOM 2237 C C . GLY A 1 296 ? 10.601 6.145 13.243 1.00 85.12 296 GLY A C 1
ATOM 2238 O O . GLY A 1 296 ? 9.935 5.113 13.261 1.00 85.12 296 GLY A O 1
ATOM 2239 N N . SER A 1 297 ? 10.978 6.720 12.099 1.00 89.19 297 SER A N 1
ATOM 2240 C CA . SER A 1 297 ? 10.662 6.160 10.782 1.00 89.19 297 SER A CA 1
ATOM 2241 C C . SER A 1 297 ? 11.491 4.901 10.493 1.00 89.19 297 SER A C 1
ATOM 2243 O O . SER A 1 297 ? 10.993 3.994 9.835 1.00 89.19 297 SER A O 1
ATOM 2245 N N . ALA A 1 298 ? 12.720 4.805 11.012 1.00 89.06 298 ALA A N 1
ATOM 2246 C CA . ALA A 1 298 ? 13.584 3.634 10.868 1.00 89.06 298 ALA A CA 1
ATOM 2247 C C . ALA A 1 298 ? 13.059 2.423 11.657 1.00 89.06 298 ALA A C 1
ATOM 2249 O O . ALA A 1 298 ? 12.994 1.322 11.113 1.00 89.06 298 ALA A O 1
ATOM 2250 N N . GLU A 1 299 ? 12.647 2.628 12.912 1.00 88.31 299 GLU A N 1
ATOM 2251 C CA . GLU A 1 299 ? 12.090 1.573 13.768 1.00 88.31 299 GLU A CA 1
ATOM 2252 C C . GLU A 1 299 ? 10.823 0.970 13.155 1.00 88.31 299 GLU A C 1
ATOM 2254 O O . GLU A 1 299 ? 10.713 -0.246 12.989 1.00 88.31 299 GLU A O 1
ATOM 2259 N N . ALA A 1 300 ? 9.889 1.822 12.737 1.00 89.25 300 ALA A N 1
ATOM 2260 C CA . ALA A 1 300 ? 8.644 1.356 12.152 1.00 89.25 300 ALA A CA 1
ATOM 2261 C C . ALA A 1 300 ? 8.844 0.698 10.774 1.00 89.25 300 ALA A C 1
ATOM 2263 O O . ALA A 1 300 ? 8.208 -0.311 10.468 1.00 89.25 300 ALA A O 1
ATOM 2264 N N . LEU A 1 301 ? 9.776 1.203 9.959 1.00 92.25 301 LEU A N 1
ATOM 2265 C CA . LEU A 1 301 ? 10.141 0.579 8.687 1.00 92.25 301 LEU A CA 1
ATOM 2266 C C . LEU A 1 301 ? 10.760 -0.811 8.891 1.00 92.25 301 LEU A C 1
ATOM 2268 O O . LEU A 1 301 ? 10.421 -1.744 8.159 1.00 92.25 301 LEU A O 1
ATOM 2272 N N . ALA A 1 302 ? 11.618 -0.972 9.903 1.00 91.19 302 ALA A N 1
ATOM 2273 C CA . ALA A 1 302 ? 12.158 -2.271 10.289 1.00 91.19 302 ALA A CA 1
ATOM 2274 C C . ALA A 1 302 ? 11.035 -3.225 10.720 1.00 91.19 302 ALA A C 1
ATOM 2276 O O . ALA A 1 302 ? 10.958 -4.339 10.210 1.00 91.19 302 ALA A O 1
ATOM 2277 N N . GLN A 1 303 ? 10.110 -2.761 11.565 1.00 90.62 303 GLN A N 1
ATOM 2278 C CA . GLN A 1 303 ? 8.975 -3.560 12.026 1.00 90.62 303 GLN A CA 1
ATOM 2279 C C . GLN A 1 303 ? 8.087 -4.039 10.868 1.00 90.62 303 GLN A C 1
ATOM 2281 O O . GLN A 1 303 ? 7.709 -5.210 10.822 1.00 90.62 303 GLN A O 1
ATOM 2286 N N . VAL A 1 304 ? 7.761 -3.162 9.916 1.00 93.75 304 VAL A N 1
ATOM 2287 C CA . VAL A 1 304 ? 6.940 -3.520 8.747 1.00 93.75 304 VAL A CA 1
ATOM 2288 C C . VAL A 1 304 ? 7.676 -4.498 7.827 1.00 93.75 304 VAL A C 1
ATOM 2290 O O . VAL A 1 304 ? 7.071 -5.444 7.319 1.00 93.75 304 VAL A O 1
ATOM 2293 N N . THR A 1 305 ? 8.986 -4.318 7.650 1.00 94.50 305 THR A N 1
ATOM 2294 C CA . THR A 1 305 ? 9.824 -5.239 6.864 1.00 94.50 305 THR A CA 1
ATOM 2295 C C . THR A 1 305 ? 9.877 -6.626 7.505 1.00 94.50 305 THR A C 1
ATOM 2297 O O . THR A 1 305 ? 9.718 -7.633 6.817 1.00 94.50 305 THR A O 1
ATOM 2300 N N . ASP A 1 306 ? 10.007 -6.690 8.829 1.00 92.19 306 ASP A N 1
ATOM 2301 C CA . ASP A 1 306 ? 10.035 -7.950 9.575 1.00 92.19 306 ASP A CA 1
ATOM 2302 C C . ASP A 1 306 ? 8.680 -8.664 9.525 1.00 92.19 306 ASP A C 1
ATOM 2304 O O . ASP A 1 306 ? 8.616 -9.874 9.317 1.00 92.19 306 ASP A O 1
ATOM 2308 N N . GLN A 1 307 ? 7.574 -7.922 9.644 1.00 91.50 307 GLN A N 1
ATOM 2309 C CA . GLN A 1 307 ? 6.229 -8.478 9.473 1.00 91.50 307 GLN A CA 1
ATOM 2310 C C . GLN A 1 307 ? 6.023 -9.054 8.069 1.00 91.50 307 GLN A C 1
ATOM 2312 O O . GLN A 1 307 ? 5.409 -10.114 7.924 1.00 91.50 307 GLN A O 1
ATOM 2317 N N . PHE A 1 308 ? 6.542 -8.382 7.038 1.00 95.31 308 PHE A N 1
ATOM 2318 C CA . PHE A 1 308 ? 6.540 -8.901 5.675 1.00 95.31 308 PHE A CA 1
ATOM 2319 C C . PHE A 1 308 ? 7.350 -10.198 5.562 1.00 95.31 308 PHE A C 1
ATOM 2321 O O . PHE A 1 308 ? 6.813 -11.184 5.059 1.00 95.31 308 PHE A O 1
ATOM 2328 N N . SER A 1 309 ? 8.576 -10.239 6.094 1.00 93.75 309 SER A N 1
ATOM 2329 C CA . SER A 1 309 ? 9.420 -11.444 6.111 1.00 93.75 309 SER A CA 1
ATOM 2330 C C . SER A 1 309 ? 8.733 -12.629 6.805 1.00 93.75 309 SER A C 1
ATOM 2332 O O . SER A 1 309 ? 8.625 -13.718 6.237 1.00 93.75 309 SER A O 1
ATOM 2334 N N . VAL A 1 310 ? 8.147 -12.411 7.986 1.00 89.94 310 VAL A N 1
ATOM 2335 C CA . VAL A 1 310 ? 7.378 -13.443 8.706 1.00 89.94 310 VAL A CA 1
ATOM 2336 C C . VAL A 1 310 ? 6.187 -13.934 7.875 1.00 89.94 310 VAL A C 1
ATOM 2338 O O . VAL A 1 310 ? 5.905 -15.134 7.829 1.00 89.94 310 VAL A O 1
ATOM 2341 N N . ALA A 1 311 ? 5.500 -13.028 7.176 1.00 90.44 311 ALA A N 1
ATOM 2342 C CA . ALA A 1 311 ? 4.373 -13.375 6.318 1.00 90.44 311 ALA A CA 1
ATOM 2343 C C . ALA A 1 311 ? 4.769 -14.180 5.062 1.00 90.44 311 ALA A C 1
ATOM 2345 O O . ALA A 1 311 ? 3.898 -14.831 4.479 1.00 90.44 311 ALA A O 1
ATOM 2346 N N . LEU A 1 312 ? 6.045 -14.176 4.652 1.00 88.62 312 LEU A N 1
ATOM 2347 C CA . LEU A 1 312 ? 6.562 -15.054 3.592 1.00 88.62 312 LEU A CA 1
ATOM 2348 C C . LEU A 1 312 ? 6.705 -16.503 4.083 1.00 88.62 312 LEU A C 1
ATOM 2350 O O . LEU A 1 312 ? 6.303 -17.433 3.386 1.00 88.62 312 LEU A O 1
ATOM 2354 N N . GLY A 1 313 ? 7.205 -16.704 5.308 1.00 66.81 313 GLY A N 1
ATOM 2355 C CA . GLY A 1 313 ? 7.485 -18.033 5.871 1.00 66.81 313 GLY A CA 1
ATOM 2356 C C . GLY A 1 313 ? 6.251 -18.861 6.261 1.00 66.81 313 GLY A C 1
ATOM 2357 O O . GLY A 1 313 ? 6.337 -20.082 6.390 1.00 66.81 313 GLY A O 1
ATOM 2358 N N . GLY A 1 314 ? 5.079 -18.236 6.408 1.00 57.53 314 GLY A N 1
ATOM 2359 C CA . GLY A 1 314 ? 3.839 -18.902 6.836 1.00 57.53 314 GLY A CA 1
ATOM 2360 C C . GLY A 1 314 ? 3.185 -19.843 5.810 1.00 57.53 314 GLY A C 1
ATOM 2361 O O . GLY A 1 314 ? 2.124 -20.397 6.100 1.00 57.53 314 GLY A O 1
ATOM 2362 N N . ARG A 1 315 ? 3.762 -20.019 4.610 1.00 52.34 315 ARG A N 1
ATOM 2363 C CA . ARG A 1 315 ? 3.141 -20.763 3.493 1.00 52.34 315 ARG A CA 1
ATOM 2364 C C . ARG A 1 315 ? 3.751 -22.123 3.160 1.00 52.34 315 ARG A C 1
ATOM 2366 O O . ARG A 1 315 ? 3.216 -22.798 2.286 1.00 52.34 315 ARG A O 1
ATOM 2373 N N . ALA A 1 316 ? 4.769 -22.593 3.881 1.00 37.56 316 ALA A N 1
ATOM 2374 C CA . ALA A 1 316 ? 5.415 -23.880 3.588 1.00 37.56 316 ALA A CA 1
ATOM 2375 C C . ALA A 1 316 ? 4.531 -25.135 3.800 1.00 37.56 316 ALA A C 1
ATOM 2377 O O . ALA A 1 316 ? 5.039 -26.253 3.776 1.00 37.56 316 ALA A O 1
ATOM 2378 N N . THR A 1 317 ? 3.221 -25.022 4.050 1.00 36.03 317 THR A N 1
ATOM 2379 C CA . THR A 1 317 ? 2.368 -26.209 4.243 1.00 36.03 317 THR A CA 1
ATOM 2380 C C . THR A 1 317 ? 0.900 -25.946 3.909 1.00 36.03 317 THR A C 1
ATOM 2382 O O . THR A 1 317 ? 0.012 -26.105 4.743 1.00 36.03 317 THR A O 1
ATOM 2385 N N . VAL A 1 318 ? 0.602 -25.560 2.667 1.00 37.25 318 VAL A N 1
ATOM 2386 C CA . VAL A 1 318 ? -0.738 -25.830 2.126 1.00 37.25 318 VAL A CA 1
ATOM 2387 C C . VAL A 1 318 ? -0.675 -27.202 1.468 1.00 37.25 318 VAL A C 1
ATOM 2389 O O . VAL A 1 318 ? -0.108 -27.363 0.395 1.00 37.25 318 VAL A O 1
ATOM 2392 N N . LEU A 1 319 ? -1.181 -28.181 2.221 1.00 37.03 319 LEU A N 1
ATOM 2393 C CA . LEU A 1 319 ? -1.417 -29.585 1.886 1.00 37.03 319 LEU A CA 1
ATOM 2394 C C . LEU A 1 319 ? -1.463 -29.855 0.375 1.00 37.03 319 LEU A C 1
ATOM 2396 O O . LEU A 1 319 ? -2.374 -29.394 -0.313 1.00 37.03 319 LEU A O 1
ATOM 2400 N N . ALA A 1 320 ? -0.523 -30.673 -0.104 1.00 30.61 320 ALA A N 1
ATOM 2401 C CA . ALA A 1 320 ? -0.726 -31.442 -1.320 1.00 30.61 320 ALA A CA 1
ATOM 2402 C C . ALA A 1 320 ? -2.041 -32.216 -1.150 1.00 30.61 320 ALA A C 1
ATOM 2404 O O . ALA A 1 320 ? -2.144 -33.100 -0.298 1.00 30.61 320 ALA A O 1
ATOM 2405 N N . ALA A 1 321 ? -3.067 -31.823 -1.902 1.00 32.62 321 ALA A N 1
ATOM 2406 C CA . ALA A 1 321 ? -4.292 -32.588 -2.010 1.00 32.62 321 ALA A CA 1
ATOM 2407 C C . ALA A 1 321 ? -3.929 -33.902 -2.709 1.00 32.62 321 ALA A C 1
ATOM 2409 O O . ALA A 1 321 ? -3.684 -33.930 -3.913 1.00 32.62 321 ALA A O 1
ATOM 2410 N N . THR A 1 322 ? -3.809 -34.972 -1.929 1.00 35.94 322 THR A N 1
ATOM 2411 C CA . THR A 1 322 ? -3.773 -36.333 -2.455 1.00 35.94 322 THR A CA 1
ATOM 2412 C C . THR A 1 322 ? -5.105 -36.609 -3.147 1.00 35.94 322 THR A C 1
ATOM 2414 O O . THR A 1 322 ? -6.159 -36.374 -2.550 1.00 35.94 322 THR A O 1
ATOM 2417 N N . ALA A 1 323 ? -5.008 -37.040 -4.405 1.00 34.91 323 ALA A N 1
ATOM 2418 C CA . ALA A 1 323 ? -6.098 -37.541 -5.235 1.00 34.91 323 ALA A CA 1
ATOM 2419 C C . ALA A 1 323 ? -6.774 -38.782 -4.633 1.00 34.91 323 ALA A C 1
ATOM 2421 O O . ALA A 1 323 ? -6.100 -39.498 -3.855 1.00 34.91 323 ALA A O 1
#

Foldseek 3Di:
DEAEAPAFFEDQFLVVQCVLCFVVVLVVLVVQDDPVCPPPPPRHDPQNGVVSCLPPNSHQTGHLVSSQVVVVVCCVVPVHQYYHHHHDPPSDDPVSSVVRVVCCVPRHVVSNCVVPPRPDDPPPPDDPDDPDDDDLFPAFEEEEEELDLDPLDLQLLLSVVLQVVLVVSRYHYHYDYLNPDDPCCLVVLPLPPVSLVVVLVSLQRGQEYEYEAEDDPLAGDPSSVSSLSSHPQQSQANHEYEYEYEYADPVSVCNCVPPVVVSSVRNHNPHYADYYYAYPVQWDADPVRDTGGNPVSVVVSSVSSVVSSVVSRPPPDPDPPDD